Protein AF-A0ABD1NYG2-F1 (afdb_monomer_lite)

Structure (mmCIF, N/CA/C/O backbone):
data_AF-A0ABD1NYG2-F1
#
_entry.id   AF-A0ABD1NYG2-F1
#
loop_
_atom_site.group_PDB
_atom_site.id
_atom_site.type_symbol
_atom_site.label_atom_id
_atom_site.label_alt_id
_atom_site.label_comp_id
_atom_site.label_asym_id
_atom_site.label_entity_id
_atom_site.label_seq_id
_atom_site.pdbx_PDB_ins_code
_atom_site.Cartn_x
_atom_site.Cartn_y
_atom_site.Cartn_z
_atom_site.occupancy
_atom_site.B_iso_or_equiv
_atom_site.auth_seq_id
_atom_site.auth_comp_id
_atom_site.auth_asym_id
_atom_site.auth_atom_id
_atom_site.pdbx_PDB_model_num
ATOM 1 N N . MET A 1 1 ? -17.687 -11.777 -14.861 1.00 34.03 1 MET A N 1
ATOM 2 C CA . MET A 1 1 ? -16.461 -11.463 -14.098 1.00 34.03 1 MET A CA 1
ATOM 3 C C . MET A 1 1 ? -15.483 -12.584 -14.395 1.00 34.03 1 MET A C 1
ATOM 5 O O . MET A 1 1 ? -15.592 -13.656 -13.809 1.00 34.03 1 MET A O 1
ATOM 9 N N . ASP A 1 2 ? -14.654 -12.405 -15.422 1.00 32.00 2 ASP A N 1
ATOM 10 C CA . ASP A 1 2 ? -13.794 -13.478 -15.919 1.00 32.00 2 ASP A CA 1
ATOM 11 C C . ASP A 1 2 ? -12.581 -13.650 -15.012 1.00 32.00 2 ASP A C 1
ATOM 13 O O . ASP A 1 2 ? -11.739 -12.765 -14.869 1.00 32.00 2 ASP A O 1
ATOM 17 N N . MET A 1 3 ? -12.520 -14.815 -14.371 1.00 34.25 3 MET A N 1
ATOM 18 C CA . MET A 1 3 ? -11.342 -15.278 -13.653 1.00 34.25 3 MET A CA 1
ATOM 19 C C . MET A 1 3 ? -10.199 -15.448 -14.652 1.00 34.25 3 MET A C 1
ATOM 21 O O . MET A 1 3 ? -10.274 -16.289 -15.549 1.00 34.25 3 MET A O 1
ATOM 25 N N . LEU A 1 4 ? -9.123 -14.690 -14.458 1.00 36.81 4 LEU A N 1
ATOM 26 C CA . LEU A 1 4 ? -7.852 -14.902 -15.139 1.00 36.81 4 LEU A CA 1
ATOM 27 C C . LEU A 1 4 ? -7.341 -16.318 -14.814 1.00 36.81 4 LEU A C 1
ATOM 29 O O . LEU A 1 4 ? -6.828 -16.578 -13.727 1.00 36.81 4 LEU A O 1
ATOM 33 N N . ARG A 1 5 ? -7.533 -17.264 -15.741 1.00 34.56 5 ARG A N 1
ATOM 34 C CA . ARG A 1 5 ? -7.012 -18.633 -15.630 1.00 34.56 5 ARG A CA 1
ATOM 35 C C . ARG A 1 5 ? -5.578 -18.651 -16.157 1.00 34.56 5 ARG A C 1
ATOM 37 O O . ARG A 1 5 ? -5.375 -18.624 -17.366 1.00 34.56 5 ARG A O 1
ATOM 44 N N . TYR A 1 6 ? -4.593 -18.738 -15.266 1.00 42.88 6 TYR A N 1
ATOM 45 C CA . TYR A 1 6 ? -3.191 -18.946 -15.637 1.00 42.88 6 TYR A CA 1
ATOM 46 C C . TYR A 1 6 ? -2.594 -20.114 -14.844 1.00 42.88 6 TYR A C 1
ATOM 48 O O . TYR A 1 6 ? -2.551 -20.062 -13.620 1.00 42.88 6 TYR A O 1
ATOM 56 N N . GLY A 1 7 ? -2.115 -21.140 -15.562 1.00 39.81 7 GLY A N 1
ATOM 57 C CA . GLY A 1 7 ? -1.459 -22.340 -15.018 1.00 39.81 7 GLY A CA 1
ATOM 58 C C . GLY A 1 7 ? -2.432 -23.323 -14.357 1.00 39.81 7 GLY A C 1
ATOM 59 O O . GLY A 1 7 ? -3.220 -22.937 -13.501 1.00 39.81 7 GLY A O 1
ATOM 60 N N . ASN A 1 8 ? -2.406 -24.596 -14.765 1.00 40.62 8 ASN A N 1
ATOM 61 C CA . ASN A 1 8 ? -3.320 -25.635 -14.270 1.00 40.62 8 ASN A CA 1
ATOM 62 C C . ASN A 1 8 ? -3.421 -25.640 -12.729 1.00 40.62 8 ASN A C 1
ATOM 64 O O . ASN A 1 8 ? -2.504 -26.071 -12.040 1.00 40.62 8 ASN A O 1
ATOM 68 N N . GLY A 1 9 ? -4.564 -25.185 -12.200 1.00 50.00 9 GLY A N 1
ATOM 69 C CA . GLY A 1 9 ? -5.010 -25.451 -10.828 1.00 50.00 9 GLY A CA 1
ATOM 70 C C . GLY A 1 9 ? -4.803 -24.357 -9.771 1.00 50.00 9 GLY A C 1
ATOM 71 O O . GLY A 1 9 ? -5.473 -24.419 -8.742 1.00 50.00 9 GLY A O 1
ATOM 72 N N . MET A 1 10 ? -3.973 -23.329 -9.985 1.00 50.03 10 MET A N 1
ATOM 73 C CA . MET A 1 10 ? -3.793 -22.264 -8.981 1.00 50.03 10 MET A CA 1
ATOM 74 C C . MET A 1 10 ? -4.808 -21.129 -9.166 1.00 50.03 10 MET A C 1
ATOM 76 O O . MET A 1 10 ? -4.653 -20.258 -10.019 1.00 50.03 10 MET A O 1
ATOM 80 N N . ARG A 1 11 ? -5.851 -21.105 -8.326 1.00 59.12 11 ARG A N 1
ATOM 81 C CA . ARG A 1 11 ? -6.751 -19.947 -8.201 1.00 59.12 11 ARG A CA 1
ATOM 82 C C . ARG A 1 11 ? -6.050 -18.845 -7.413 1.00 59.12 11 ARG A C 1
ATOM 84 O O . ARG A 1 11 ? -6.104 -18.827 -6.190 1.00 59.12 11 ARG A O 1
ATOM 91 N N . ILE A 1 12 ? -5.390 -17.940 -8.120 1.00 67.00 12 ILE A N 1
ATOM 92 C CA . ILE A 1 12 ? -4.845 -16.718 -7.534 1.00 67.00 12 ILE A CA 1
ATOM 93 C C . ILE A 1 12 ? -5.980 -15.703 -7.381 1.00 67.00 12 ILE A C 1
ATOM 95 O O . ILE A 1 12 ? -6.624 -15.355 -8.372 1.00 67.00 12 ILE A O 1
ATOM 99 N N . LYS A 1 13 ? -6.198 -15.195 -6.164 1.00 84.12 13 LYS A N 1
ATOM 100 C CA . LYS A 1 13 ? -7.079 -14.047 -5.938 1.00 84.12 13 LYS A CA 1
ATOM 101 C C . LYS A 1 13 ? -6.230 -12.793 -5.807 1.00 84.12 13 LYS A C 1
ATOM 103 O O . LYS A 1 13 ? -5.456 -12.656 -4.861 1.00 84.12 13 LYS A O 1
ATOM 108 N N . ALA A 1 14 ? -6.358 -11.891 -6.768 1.00 86.25 14 ALA A N 1
ATOM 109 C CA . ALA A 1 14 ? -5.635 -10.633 -6.776 1.00 86.25 14 ALA A CA 1
ATOM 110 C C . ALA A 1 14 ? -6.569 -9.485 -7.146 1.00 86.25 14 ALA A C 1
ATOM 112 O O . ALA A 1 14 ? -7.526 -9.677 -7.895 1.00 86.25 14 ALA A O 1
ATOM 113 N N . THR A 1 15 ? -6.247 -8.295 -6.655 1.00 90.62 15 THR A N 1
ATOM 114 C CA . THR A 1 15 ? -6.847 -7.043 -7.115 1.00 90.62 15 THR A CA 1
ATOM 115 C C . THR A 1 15 ? -5.771 -6.003 -7.427 1.00 90.62 15 THR A C 1
ATOM 117 O O . THR A 1 15 ? -4.581 -6.266 -7.248 1.00 90.62 15 THR A O 1
ATOM 120 N N . THR A 1 16 ? -6.169 -4.830 -7.916 1.00 91.50 16 THR A N 1
ATOM 121 C CA . THR A 1 16 ? -5.261 -3.734 -8.270 1.00 91.50 16 THR A CA 1
ATOM 122 C C . THR A 1 16 ? -5.676 -2.415 -7.625 1.00 91.50 16 THR A C 1
ATOM 124 O O . THR A 1 16 ? -6.844 -2.217 -7.286 1.00 91.50 16 THR A O 1
ATOM 127 N N . THR A 1 17 ? -4.725 -1.496 -7.498 1.00 93.25 17 THR A N 1
ATOM 128 C CA . THR A 1 17 ? -4.998 -0.058 -7.380 1.00 93.25 17 THR A CA 1
ATOM 129 C C . THR A 1 17 ? -4.740 0.628 -8.722 1.00 93.25 17 THR A C 1
ATOM 131 O O . THR A 1 17 ? -4.289 -0.009 -9.680 1.00 93.25 17 THR A O 1
ATOM 134 N N . ASP A 1 18 ? -5.012 1.927 -8.800 1.00 90.56 18 ASP A N 1
ATOM 135 C CA . ASP A 1 18 ? -4.678 2.769 -9.944 1.00 90.56 18 ASP A CA 1
ATOM 136 C C . ASP A 1 18 ? -3.605 3.813 -9.571 1.00 90.56 18 ASP A C 1
ATOM 138 O O . ASP A 1 18 ? -2.996 3.764 -8.499 1.00 90.56 18 ASP A O 1
ATOM 142 N N . PHE A 1 19 ? -3.355 4.759 -10.478 1.00 87.50 19 PHE A N 1
ATOM 143 C CA . PHE A 1 19 ? -2.406 5.850 -10.261 1.00 87.50 19 PHE A CA 1
ATOM 144 C C . PHE A 1 19 ? -2.882 6.875 -9.216 1.00 87.50 19 PHE A C 1
ATOM 146 O O . PHE A 1 19 ? -2.062 7.602 -8.654 1.00 87.50 19 PHE A O 1
ATOM 153 N N . ALA A 1 20 ? -4.192 6.973 -8.966 1.00 92.75 20 ALA A N 1
ATOM 154 C CA . ALA A 1 20 ? -4.733 7.903 -7.986 1.00 92.75 20 ALA A CA 1
ATOM 155 C C . ALA A 1 20 ? -4.408 7.432 -6.566 1.00 92.75 20 ALA A C 1
ATOM 157 O O . ALA A 1 20 ? -4.234 8.271 -5.684 1.00 92.75 20 ALA A O 1
ATOM 158 N N . PHE A 1 21 ? -4.271 6.121 -6.347 1.00 95.62 21 PHE A N 1
ATOM 159 C CA . PHE A 1 21 ? -3.773 5.573 -5.086 1.00 95.62 21 PHE A CA 1
ATOM 160 C C . PHE A 1 21 ? -2.357 6.074 -4.781 1.00 95.62 21 PHE A C 1
ATOM 162 O O . PHE A 1 21 ? -2.131 6.657 -3.724 1.00 95.62 21 PHE A O 1
ATOM 169 N N . ASP A 1 22 ? -1.429 5.915 -5.734 1.00 94.00 22 ASP A N 1
ATOM 170 C CA . ASP A 1 22 ? -0.043 6.397 -5.629 1.00 94.00 22 ASP A CA 1
ATOM 171 C C . ASP A 1 22 ? -0.001 7.897 -5.305 1.00 94.00 22 ASP A C 1
ATOM 173 O O . ASP A 1 22 ? 0.636 8.310 -4.336 1.00 94.00 22 ASP A O 1
ATOM 177 N N . SER A 1 23 ? -0.758 8.707 -6.050 1.00 93.38 23 SER A N 1
ATOM 178 C CA . SER A 1 23 ? -0.819 10.154 -5.827 1.00 93.38 23 SER A CA 1
ATOM 179 C C . SER A 1 23 ? -1.362 10.530 -4.445 1.00 93.38 23 SER A C 1
ATOM 181 O O . SER A 1 23 ? -0.847 11.460 -3.828 1.00 93.38 23 SER A O 1
ATOM 183 N N . GLN A 1 24 ? -2.399 9.844 -3.958 1.00 96.62 24 GLN A N 1
ATOM 184 C CA . GLN A 1 24 ? -3.036 10.162 -2.677 1.00 96.62 24 GLN A CA 1
ATOM 185 C C . GLN A 1 24 ? -2.183 9.742 -1.480 1.00 96.62 24 GLN A C 1
ATOM 187 O O . GLN A 1 24 ? -2.034 10.531 -0.550 1.00 96.62 24 GLN A O 1
ATOM 192 N N . VAL A 1 25 ? -1.585 8.543 -1.507 1.00 97.25 25 VAL A N 1
ATOM 193 C CA . VAL A 1 25 ? -0.655 8.097 -0.452 1.00 97.25 25 VAL A CA 1
ATOM 194 C C . VAL A 1 25 ? 0.491 9.096 -0.324 1.00 97.25 25 VAL A C 1
ATOM 196 O O . VAL A 1 25 ? 0.771 9.592 0.763 1.00 97.25 25 VAL A O 1
ATOM 199 N N . ARG A 1 26 ? 1.115 9.450 -1.451 1.00 95.12 26 ARG A N 1
ATOM 200 C CA . ARG A 1 26 ? 2.247 10.381 -1.479 1.00 95.12 26 ARG A CA 1
ATOM 201 C C . ARG A 1 26 ? 1.872 11.783 -1.015 1.00 95.12 26 ARG A C 1
ATOM 203 O O . ARG A 1 26 ? 2.621 12.375 -0.249 1.00 95.12 26 ARG A O 1
ATOM 210 N N . GLY A 1 27 ? 0.733 12.299 -1.476 1.00 95.25 27 GLY A N 1
ATOM 211 C CA . GLY A 1 27 ? 0.266 13.637 -1.116 1.00 95.25 27 GLY A CA 1
ATOM 212 C C . GLY A 1 27 ? -0.079 13.783 0.366 1.00 95.25 27 GLY A C 1
ATOM 213 O O . GLY A 1 27 ? 0.077 14.867 0.910 1.00 95.25 27 GLY A O 1
ATOM 214 N N . LEU A 1 28 ? -0.511 12.703 1.026 1.00 97.44 28 LEU A N 1
ATOM 215 C CA . LEU A 1 28 ? -0.870 12.724 2.446 1.00 97.44 28 LEU A CA 1
ATOM 216 C C . LEU A 1 28 ? 0.313 12.431 3.383 1.00 97.44 28 LEU A C 1
ATOM 218 O O . LEU A 1 28 ? 0.245 12.756 4.565 1.00 97.44 28 LEU A O 1
ATOM 222 N N . TYR A 1 29 ? 1.375 11.786 2.893 1.00 97.62 29 TYR A N 1
ATOM 223 C CA . TYR A 1 29 ? 2.393 11.171 3.751 1.00 97.62 29 TYR A CA 1
ATOM 224 C C . TYR A 1 29 ? 3.075 12.138 4.726 1.00 97.62 29 TYR A C 1
ATOM 226 O O . TYR A 1 29 ? 3.317 11.770 5.875 1.00 97.62 29 TYR A O 1
ATOM 234 N N . GLU A 1 30 ? 3.359 13.372 4.306 1.00 97.31 30 GLU A N 1
ATOM 235 C CA . GLU A 1 30 ? 3.991 14.362 5.183 1.00 97.31 30 GLU A CA 1
ATOM 236 C C . GLU A 1 30 ? 3.096 14.717 6.383 1.00 97.31 30 GLU A C 1
ATOM 238 O O . GLU A 1 30 ? 3.555 14.703 7.525 1.00 97.31 30 GLU A O 1
ATOM 243 N N . ASP A 1 31 ? 1.812 14.983 6.141 1.00 98.00 31 ASP A N 1
ATOM 244 C CA . ASP A 1 31 ? 0.849 15.294 7.201 1.00 98.00 31 ASP A CA 1
ATOM 245 C C . ASP A 1 31 ? 0.563 14.068 8.066 1.00 98.00 31 ASP A C 1
ATOM 247 O O . ASP A 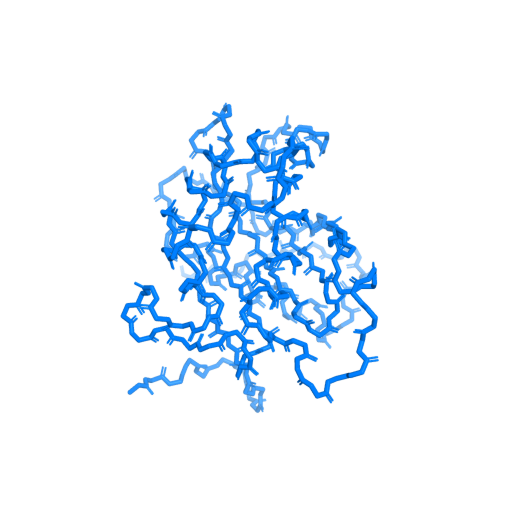1 31 ? 0.512 14.170 9.290 1.00 98.00 31 ASP A O 1
ATOM 251 N N . PHE A 1 32 ? 0.463 12.892 7.445 1.00 97.94 32 PHE A N 1
ATOM 252 C CA . PHE A 1 32 ? 0.316 11.620 8.147 1.00 97.94 32 PHE A CA 1
ATOM 253 C C . PHE A 1 32 ? 1.490 11.346 9.096 1.00 97.94 32 PHE A C 1
ATOM 255 O O . PHE A 1 32 ? 1.284 10.871 10.210 1.00 97.94 32 PHE A O 1
ATOM 262 N N . SER A 1 33 ? 2.717 11.669 8.680 1.00 96.62 33 SER A N 1
ATOM 263 C CA . SER A 1 33 ? 3.918 11.473 9.502 1.00 96.62 33 SER A CA 1
ATOM 264 C C . SER A 1 33 ? 3.930 12.369 10.744 1.00 96.62 33 SER A C 1
ATOM 266 O O . SER A 1 33 ? 4.587 12.038 11.730 1.00 96.62 33 SER A O 1
ATOM 268 N N . LYS A 1 34 ? 3.204 13.494 10.709 1.00 97.38 34 LYS A N 1
ATOM 269 C CA . LYS A 1 34 ? 3.017 14.409 11.846 1.00 97.38 34 LYS A CA 1
ATOM 270 C C . LYS A 1 34 ? 1.832 13.984 12.717 1.00 97.38 34 LYS A C 1
ATOM 272 O O . LYS A 1 34 ? 1.926 14.040 13.939 1.00 97.38 34 LYS A O 1
ATOM 277 N N . ASP A 1 35 ? 0.733 13.567 12.091 1.00 97.00 35 ASP A N 1
ATOM 278 C CA . ASP A 1 35 ? -0.491 13.119 12.753 1.00 97.00 35 ASP A CA 1
ATOM 279 C C . ASP A 1 35 ? -1.175 11.992 11.951 1.00 97.00 35 ASP A C 1
ATOM 281 O O . ASP A 1 35 ? -1.879 12.263 10.975 1.00 97.00 35 ASP A O 1
ATOM 285 N N . PRO A 1 36 ? -1.057 10.719 12.375 1.00 95.19 36 PRO A N 1
ATOM 286 C CA . PRO A 1 36 ? -1.705 9.601 11.693 1.00 95.19 36 PRO A CA 1
ATOM 287 C C . PRO A 1 36 ? -3.238 9.698 11.613 1.00 95.19 36 PRO A C 1
ATOM 289 O O . PRO A 1 36 ? -3.846 9.045 10.759 1.00 95.19 36 PRO A O 1
ATOM 292 N N . LEU A 1 37 ? -3.887 10.511 12.460 1.00 94.88 37 LEU A N 1
ATOM 293 C CA . LEU A 1 37 ? -5.345 10.677 12.460 1.00 94.88 37 LEU A CA 1
ATOM 294 C C . LEU A 1 37 ? -5.863 11.396 11.210 1.00 94.88 37 LEU A C 1
ATOM 296 O O . LEU A 1 37 ? -7.047 11.266 10.882 1.00 94.88 37 LEU A O 1
ATOM 300 N N . VAL A 1 38 ? -5.005 12.100 10.461 1.00 96.62 38 VAL A N 1
ATOM 301 C CA . VAL A 1 38 ? -5.399 12.706 9.176 1.00 96.62 38 VAL A CA 1
ATOM 302 C C . VAL A 1 38 ? -5.897 11.658 8.185 1.00 96.62 38 VAL A C 1
ATOM 304 O O . VAL A 1 38 ? -6.756 11.966 7.358 1.00 96.62 38 VAL A O 1
ATOM 307 N N . LEU A 1 39 ? -5.420 10.411 8.299 1.00 95.62 39 LEU A N 1
ATOM 308 C CA . LEU A 1 39 ? -5.837 9.312 7.437 1.00 95.62 39 LEU A CA 1
ATOM 309 C C . LEU A 1 39 ? -7.310 8.943 7.626 1.00 95.62 39 LEU A C 1
ATOM 311 O O . LEU A 1 39 ? -7.984 8.623 6.651 1.00 95.62 39 LEU A O 1
ATOM 315 N N . VAL A 1 40 ? -7.835 9.041 8.850 1.00 93.56 40 VAL A N 1
ATOM 316 C CA . VAL A 1 40 ? -9.237 8.702 9.165 1.00 93.56 40 VAL A CA 1
ATOM 317 C C . VAL A 1 40 ? -10.214 9.609 8.408 1.00 93.56 40 VAL A C 1
ATOM 319 O O . VAL A 1 40 ? -11.341 9.221 8.114 1.00 93.56 40 VAL A O 1
ATOM 322 N N . LYS A 1 41 ? -9.767 10.812 8.031 1.00 93.81 41 LYS A N 1
ATOM 323 C CA . LYS A 1 41 ? -10.546 11.774 7.242 1.00 93.81 41 LYS A CA 1
ATOM 324 C C . LYS A 1 41 ? -10.487 11.499 5.732 1.00 93.81 41 LYS A C 1
ATOM 326 O O . LYS A 1 41 ? -11.270 12.081 4.986 1.00 93.81 41 LYS A O 1
ATOM 331 N N . GLN A 1 42 ? -9.595 10.619 5.267 1.00 95.25 42 GLN A N 1
ATOM 332 C CA . GLN A 1 42 ? -9.399 10.317 3.845 1.00 95.25 42 GLN A CA 1
ATOM 333 C C . GLN A 1 42 ? -10.299 9.171 3.380 1.00 95.25 42 GLN A C 1
ATOM 335 O O . GLN A 1 42 ? -9.851 8.047 3.143 1.00 95.25 42 GLN A O 1
ATOM 340 N N . THR A 1 43 ? -11.589 9.464 3.213 1.00 93.00 43 THR A N 1
ATOM 341 C CA . THR A 1 43 ? -12.596 8.478 2.781 1.00 93.00 43 THR A CA 1
ATOM 342 C C . THR A 1 43 ? -12.245 7.813 1.449 1.00 93.00 43 THR A C 1
ATOM 344 O O . THR A 1 43 ? -12.448 6.609 1.292 1.00 93.00 43 THR A O 1
ATOM 347 N N . SER A 1 44 ? -11.656 8.554 0.506 1.00 95.25 44 SER A N 1
ATOM 348 C CA . SER A 1 44 ? -11.189 8.025 -0.779 1.00 95.25 44 SER A CA 1
ATOM 349 C C . SER A 1 44 ? -10.095 6.971 -0.607 1.00 95.25 44 SER A C 1
ATOM 351 O O . SER A 1 44 ? -10.181 5.892 -1.191 1.00 95.25 44 SER A O 1
ATOM 353 N N . LEU A 1 45 ? -9.093 7.241 0.231 1.00 96.56 45 LEU A N 1
ATOM 354 C CA . LEU A 1 45 ? -7.973 6.329 0.437 1.00 96.56 45 LEU A CA 1
ATOM 355 C C . LEU A 1 45 ? -8.397 5.082 1.231 1.00 96.56 45 LEU A C 1
ATOM 357 O O . LEU A 1 45 ? -8.014 3.965 0.883 1.00 96.56 45 LEU A O 1
ATOM 361 N N . LEU A 1 46 ? -9.274 5.256 2.224 1.00 97.56 46 LEU A N 1
ATOM 362 C CA . LEU A 1 46 ? -9.899 4.161 2.976 1.00 97.56 46 LEU A CA 1
ATOM 363 C C . LEU A 1 46 ? -10.836 3.297 2.115 1.00 97.56 46 LEU A C 1
ATOM 365 O O . LEU A 1 46 ? -11.088 2.142 2.451 1.00 97.56 46 LEU A O 1
ATOM 369 N N . SER A 1 47 ? -11.321 3.813 0.982 1.00 97.00 47 SER A N 1
ATOM 370 C CA . SER A 1 47 ? -12.188 3.056 0.072 1.00 97.00 47 SER A CA 1
ATOM 371 C C . SER A 1 47 ? -11.437 1.997 -0.747 1.00 97.00 47 SER A C 1
ATOM 373 O O . SER A 1 47 ? -12.072 1.081 -1.273 1.00 97.00 47 SER A O 1
ATOM 375 N N . TYR A 1 48 ? -10.103 2.071 -0.851 1.00 97.62 48 TYR A N 1
ATOM 376 C CA . TYR A 1 48 ? -9.319 1.071 -1.587 1.00 97.62 48 TYR A CA 1
ATOM 377 C C . TYR A 1 48 ? -9.312 -0.303 -0.903 1.00 97.62 48 TYR A C 1
ATOM 379 O O . TYR A 1 48 ? -9.714 -1.264 -1.563 1.00 97.62 48 TYR A O 1
ATOM 387 N N . PRO A 1 49 ? -8.932 -0.448 0.388 1.00 97.31 49 PRO A N 1
ATOM 388 C CA . PRO A 1 49 ? -8.906 -1.763 1.031 1.00 97.31 49 PRO A CA 1
ATOM 389 C C . PRO A 1 49 ? -10.266 -2.454 1.117 1.00 97.31 49 PRO A C 1
ATOM 391 O O . PRO A 1 49 ? -10.352 -3.682 1.076 1.00 97.31 49 PRO A O 1
ATOM 394 N N . ILE A 1 50 ? -11.347 -1.682 1.211 1.00 96.62 50 ILE A N 1
ATOM 395 C CA . ILE A 1 50 ? -12.711 -2.225 1.242 1.00 96.62 50 ILE A CA 1
ATOM 396 C C . ILE A 1 50 ? -13.283 -2.500 -0.157 1.00 96.62 50 ILE A C 1
ATOM 398 O O . ILE A 1 50 ? -14.366 -3.060 -0.257 1.00 96.62 50 ILE A O 1
ATOM 402 N N . GLY A 1 51 ? -12.555 -2.165 -1.230 1.00 95.00 51 GLY A N 1
ATOM 403 C CA . GLY A 1 51 ? -12.952 -2.460 -2.610 1.00 95.00 51 GLY A CA 1
ATOM 404 C C . GLY A 1 51 ? -14.001 -1.511 -3.202 1.00 95.00 51 GLY A C 1
ATOM 405 O O . GLY A 1 51 ? -14.596 -1.839 -4.221 1.00 95.00 51 GLY A O 1
ATOM 406 N N . LEU A 1 52 ? -14.233 -0.340 -2.597 1.00 94.94 52 LEU A N 1
ATOM 407 C CA . LEU A 1 52 ? -15.272 0.609 -3.029 1.00 94.94 52 LEU A CA 1
ATOM 408 C C . LEU A 1 52 ? -14.752 1.765 -3.894 1.00 94.94 52 LEU A C 1
ATOM 410 O O . LEU A 1 52 ? -15.554 2.471 -4.497 1.00 94.94 52 LEU A O 1
ATOM 414 N N . TYR A 1 53 ? -13.432 1.978 -3.970 1.00 94.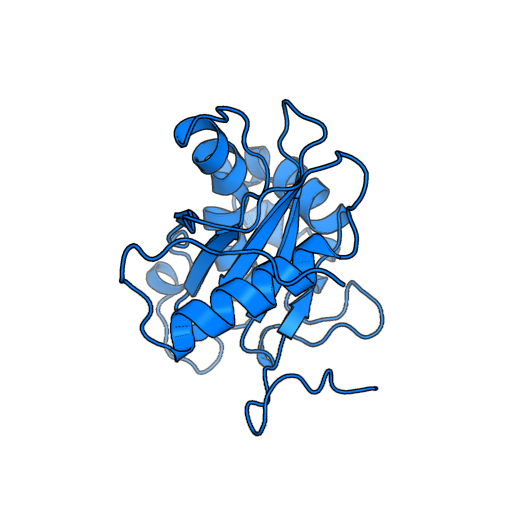81 53 TYR A N 1
ATOM 415 C CA . TYR A 1 53 ? -12.884 3.107 -4.733 1.00 94.81 53 TYR A CA 1
ATOM 416 C C . TYR A 1 53 ? -12.952 2.904 -6.255 1.00 94.81 53 TYR A C 1
ATOM 418 O O . TYR A 1 53 ? -13.330 3.817 -6.985 1.00 94.81 53 TYR A O 1
ATOM 426 N N . MET A 1 54 ? -12.579 1.718 -6.751 1.00 92.12 54 MET A N 1
ATOM 427 C CA . MET A 1 54 ? -12.555 1.430 -8.191 1.00 92.12 54 MET A CA 1
ATOM 428 C C . MET A 1 54 ? -13.711 0.499 -8.590 1.00 92.12 54 MET A C 1
ATOM 430 O O . MET A 1 54 ? -14.029 -0.426 -7.839 1.00 92.12 54 MET A O 1
ATOM 434 N N . PRO A 1 55 ? -14.291 0.653 -9.795 1.00 84.44 55 PRO A N 1
ATOM 435 C CA . PRO A 1 55 ? -15.285 -0.282 -10.311 1.00 84.44 55 PRO A CA 1
ATOM 436 C C . PRO A 1 55 ? -14.755 -1.719 -10.365 1.00 84.44 55 PRO A C 1
ATOM 438 O O . PRO A 1 55 ? -13.622 -1.953 -10.783 1.00 84.44 55 PRO A O 1
ATOM 441 N N . CYS A 1 56 ? -15.599 -2.686 -9.991 1.00 83.81 56 CYS A N 1
ATOM 442 C CA . CYS A 1 56 ? -15.285 -4.124 -10.001 1.00 83.81 56 CYS A CA 1
ATOM 443 C C . CYS A 1 56 ? -14.055 -4.529 -9.160 1.00 83.81 56 CYS A C 1
ATOM 445 O O . CYS A 1 56 ? -13.521 -5.624 -9.350 1.00 83.81 56 CYS A O 1
ATOM 447 N N . ASN A 1 57 ? -13.595 -3.667 -8.247 1.00 88.50 57 ASN A N 1
ATOM 448 C CA . ASN A 1 57 ? -12.499 -3.982 -7.342 1.00 88.50 57 ASN A CA 1
ATOM 449 C C . ASN A 1 57 ? -12.988 -4.943 -6.253 1.00 88.50 57 ASN A C 1
ATOM 451 O O . ASN A 1 57 ? -14.114 -4.847 -5.774 1.00 88.50 57 ASN A O 1
ATOM 455 N N . THR A 1 58 ? -12.147 -5.904 -5.893 1.00 92.56 58 THR A N 1
ATOM 456 C CA . THR A 1 58 ? -12.439 -6.857 -4.820 1.00 92.56 58 THR A CA 1
ATOM 457 C C . THR A 1 58 ? -11.837 -6.337 -3.519 1.00 92.56 58 THR A C 1
ATOM 459 O O . THR A 1 58 ? -10.715 -5.825 -3.526 1.00 92.56 58 THR A O 1
ATOM 462 N N . SER A 1 59 ? -12.554 -6.473 -2.399 1.00 95.75 59 SER A N 1
ATOM 463 C CA . SER A 1 59 ? -12.009 -6.096 -1.092 1.00 95.75 59 SER A CA 1
ATOM 464 C C . SER A 1 59 ? -10.683 -6.812 -0.842 1.00 95.75 59 SER A C 1
ATOM 466 O O . SER A 1 59 ? -10.521 -7.997 -1.138 1.00 95.75 59 SER A O 1
ATOM 468 N N . TRP A 1 60 ? -9.734 -6.110 -0.225 1.00 96.50 60 TRP A N 1
ATOM 469 C CA . TRP A 1 60 ? -8.436 -6.678 0.123 1.00 96.50 60 TRP A CA 1
ATOM 470 C C . TRP A 1 60 ? -8.582 -7.828 1.131 1.00 96.50 60 TRP A C 1
ATOM 472 O O . TRP A 1 60 ? -7.715 -8.690 1.198 1.00 96.50 60 TRP A O 1
ATOM 482 N N . ARG A 1 61 ? -9.697 -7.903 1.878 1.00 94.50 61 ARG A N 1
ATOM 483 C CA . ARG A 1 61 ? -10.011 -9.038 2.769 1.00 94.50 61 ARG A CA 1
ATOM 484 C C . ARG A 1 61 ? -10.281 -10.347 2.020 1.00 94.50 61 ARG A C 1
ATOM 486 O O . ARG A 1 61 ? -10.197 -11.410 2.626 1.00 94.50 61 ARG A O 1
ATOM 493 N N . GLU A 1 62 ? -10.618 -10.280 0.736 1.00 93.75 62 GLU A N 1
ATOM 494 C CA . GLU A 1 62 ? -11.080 -11.426 -0.058 1.00 93.75 62 GLU A CA 1
ATOM 495 C C . GLU A 1 62 ? -10.035 -11.933 -1.061 1.00 93.75 62 GLU A C 1
ATOM 497 O O . GLU A 1 62 ? -10.254 -12.952 -1.727 1.00 93.75 62 GLU A O 1
ATOM 502 N N . VAL A 1 63 ? -8.900 -11.239 -1.169 1.00 90.62 63 VAL A N 1
ATOM 503 C CA . VAL A 1 63 ? -7.801 -11.556 -2.085 1.00 90.62 63 VAL A CA 1
ATOM 504 C C . VAL A 1 63 ? -6.517 -11.860 -1.323 1.00 90.62 63 VAL A C 1
ATOM 506 O O . VAL A 1 63 ? -6.344 -11.473 -0.172 1.00 90.62 63 VAL A O 1
ATOM 509 N N . ASP A 1 64 ? -5.589 -12.538 -1.986 1.00 88.38 64 ASP A N 1
ATOM 510 C CA . ASP A 1 64 ? -4.268 -12.841 -1.433 1.00 88.38 64 ASP A CA 1
ATOM 511 C C . ASP A 1 64 ? -3.251 -11.731 -1.758 1.00 88.38 64 ASP A C 1
ATOM 513 O O . ASP A 1 64 ? -2.232 -11.566 -1.076 1.00 88.38 64 ASP A O 1
ATOM 517 N N . HIS A 1 65 ? -3.517 -10.980 -2.833 1.00 89.88 65 HIS A N 1
ATOM 518 C CA . HIS A 1 65 ? -2.559 -10.078 -3.463 1.00 89.88 65 HIS A CA 1
ATOM 519 C C . HIS A 1 65 ? -3.194 -8.760 -3.912 1.00 89.88 65 HIS A C 1
ATOM 521 O O . HIS A 1 65 ? -4.270 -8.751 -4.511 1.00 89.88 65 HIS A O 1
ATOM 527 N N . VAL A 1 66 ? -2.473 -7.656 -3.711 1.00 93.25 66 VAL A N 1
ATOM 528 C CA . VAL A 1 66 ? -2.806 -6.350 -4.300 1.00 93.25 66 VAL A CA 1
ATOM 529 C C . VAL A 1 66 ? -1.653 -5.894 -5.182 1.00 93.25 66 VAL A C 1
ATOM 531 O O . VAL A 1 66 ? -0.498 -5.867 -4.752 1.00 93.25 66 VAL A O 1
ATOM 534 N N . LEU A 1 67 ? -1.966 -5.561 -6.429 1.00 90.94 67 LEU A N 1
ATOM 535 C CA . LEU A 1 67 ? -1.031 -5.046 -7.420 1.00 90.94 67 LEU A CA 1
ATOM 536 C C . LEU A 1 67 ? -1.163 -3.526 -7.491 1.00 90.94 67 LEU A C 1
ATOM 538 O O . LEU A 1 67 ? -2.240 -2.999 -7.739 1.00 90.94 67 LEU A O 1
ATOM 542 N N . MET A 1 68 ? -0.073 -2.811 -7.248 1.00 92.69 68 MET A N 1
ATOM 543 C CA . MET A 1 68 ? -0.077 -1.356 -7.137 1.00 92.69 68 MET A CA 1
ATOM 544 C C . MET A 1 68 ? 0.950 -0.777 -8.113 1.00 92.69 68 MET A C 1
ATOM 546 O O . MET A 1 68 ? 2.154 -0.965 -7.909 1.00 92.69 68 MET A O 1
ATOM 550 N N . PRO A 1 69 ? 0.518 -0.106 -9.194 1.00 89.44 69 PRO A N 1
ATOM 551 C CA . PRO A 1 69 ? 1.427 0.640 -10.052 1.00 89.44 69 PRO A CA 1
ATOM 552 C C . PRO A 1 69 ? 1.875 1.912 -9.324 1.00 89.44 69 PRO A C 1
ATOM 554 O O . PRO A 1 69 ? 1.052 2.771 -9.022 1.00 89.44 69 PRO A O 1
ATOM 557 N N . LEU A 1 70 ? 3.173 2.042 -9.047 1.00 89.38 70 LEU A N 1
ATOM 558 C CA . LEU A 1 70 ? 3.740 3.177 -8.312 1.00 89.38 70 LEU A CA 1
ATOM 559 C C . LEU A 1 70 ? 4.715 3.953 -9.188 1.00 89.38 70 LEU A C 1
ATOM 561 O O . LEU A 1 70 ? 5.583 3.355 -9.827 1.00 89.38 70 LEU A O 1
ATOM 565 N N . ARG A 1 71 ? 4.613 5.281 -9.210 1.00 85.38 71 ARG A N 1
ATOM 566 C CA . ARG A 1 71 ? 5.527 6.119 -9.987 1.00 85.38 71 ARG A CA 1
ATOM 567 C C . ARG A 1 71 ? 6.761 6.481 -9.163 1.00 85.38 71 ARG A C 1
ATOM 569 O O . ARG A 1 71 ? 6.657 6.793 -7.980 1.00 85.38 71 ARG A O 1
ATOM 576 N N . MET A 1 72 ? 7.930 6.493 -9.797 1.00 83.25 72 MET A N 1
ATOM 577 C CA . MET A 1 72 ? 9.148 7.066 -9.215 1.00 83.25 72 MET A CA 1
ATOM 578 C C . MET A 1 72 ? 9.163 8.592 -9.400 1.00 83.25 72 MET A C 1
ATOM 580 O O . MET A 1 72 ? 8.983 9.064 -10.518 1.00 83.25 72 MET A O 1
ATOM 584 N N . TYR A 1 73 ? 9.426 9.377 -8.347 1.00 69.62 73 TYR A N 1
ATOM 585 C CA . TYR A 1 73 ? 9.404 10.853 -8.417 1.00 69.62 73 TYR A CA 1
ATOM 586 C C . TYR A 1 73 ? 10.329 11.431 -9.497 1.00 69.62 73 TYR A C 1
ATOM 588 O O . TYR A 1 73 ? 9.925 12.292 -10.274 1.00 69.62 73 TYR A O 1
ATOM 596 N N . ASN A 1 74 ? 11.550 10.898 -9.592 1.00 66.62 74 ASN A N 1
ATOM 597 C CA . ASN A 1 74 ? 12.607 11.446 -10.447 1.00 66.62 74 ASN A CA 1
ATOM 598 C C . ASN A 1 74 ? 12.663 10.806 -11.844 1.00 66.62 74 ASN A C 1
ATOM 600 O O . ASN A 1 74 ? 13.660 10.937 -12.550 1.00 66.62 74 ASN A O 1
ATOM 604 N N . SER A 1 75 ? 11.624 10.071 -12.257 1.00 66.69 75 SER A N 1
ATOM 605 C CA . SER A 1 75 ? 11.578 9.476 -13.597 1.00 66.69 75 SER A CA 1
ATOM 606 C C . SER A 1 75 ? 10.147 9.250 -14.088 1.00 66.69 75 SER A C 1
ATOM 608 O O . SER A 1 75 ? 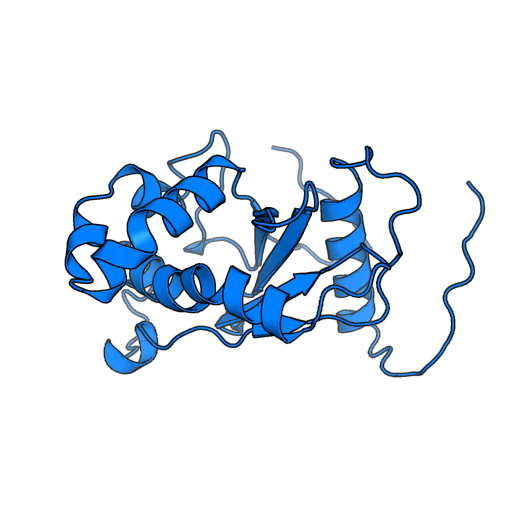9.196 9.152 -13.318 1.00 66.69 75 SER A O 1
ATOM 610 N N . ALA A 1 76 ? 9.965 9.114 -15.401 1.00 72.19 76 ALA A N 1
ATOM 611 C CA . ALA A 1 76 ? 8.712 8.610 -15.974 1.00 72.19 76 ALA A CA 1
ATOM 612 C C . ALA A 1 76 ? 8.573 7.078 -15.809 1.00 72.19 76 ALA A C 1
ATOM 614 O O . ALA A 1 76 ? 7.879 6.428 -16.594 1.00 72.19 76 ALA A O 1
ATOM 615 N N . HIS A 1 77 ? 9.257 6.507 -14.811 1.00 79.25 77 HIS A N 1
ATOM 616 C CA . HIS A 1 77 ? 9.335 5.078 -14.569 1.00 79.25 77 HIS A CA 1
ATOM 617 C C . HIS A 1 77 ? 8.308 4.629 -13.533 1.00 79.25 77 HIS A C 1
ATOM 619 O O . HIS A 1 77 ? 8.057 5.311 -12.535 1.00 79.25 77 HIS A O 1
ATOM 625 N N . TRP A 1 78 ? 7.737 3.456 -13.783 1.00 81.94 78 TRP A N 1
ATOM 626 C CA . TRP A 1 78 ? 6.732 2.833 -12.939 1.00 81.94 78 TRP A CA 1
ATOM 627 C C . TRP A 1 78 ? 7.268 1.531 -12.362 1.00 81.94 78 TRP A C 1
ATOM 629 O O . TRP A 1 78 ? 7.789 0.673 -13.073 1.00 81.94 78 TRP A O 1
ATOM 639 N N . LEU A 1 79 ? 7.091 1.376 -11.061 1.00 85.38 79 LEU A N 1
ATOM 640 C CA . LEU A 1 79 ? 7.298 0.135 -10.343 1.00 85.38 79 LEU A CA 1
ATOM 641 C C . LEU A 1 79 ? 5.970 -0.605 -10.245 1.00 85.38 79 LEU A C 1
ATOM 643 O O . LEU A 1 79 ? 4.914 0.009 -10.081 1.00 85.38 79 LEU A O 1
ATOM 647 N N . LEU A 1 80 ? 6.028 -1.932 -10.264 1.00 87.38 80 LEU A N 1
ATOM 648 C CA . LEU A 1 80 ? 4.926 -2.735 -9.757 1.00 87.38 80 LEU A CA 1
ATOM 649 C C . LEU A 1 80 ? 5.235 -3.106 -8.309 1.00 87.38 80 LEU A C 1
ATOM 651 O O . LEU A 1 80 ? 6.142 -3.894 -8.040 1.00 87.38 80 LEU A O 1
ATOM 655 N N . CYS A 1 81 ? 4.458 -2.564 -7.380 1.00 90.62 81 CYS A N 1
ATOM 656 C CA . CYS A 1 81 ? 4.456 -3.006 -5.998 1.00 90.62 81 CYS A CA 1
ATOM 657 C C . CYS A 1 81 ? 3.390 -4.088 -5.815 1.00 90.62 81 CYS A C 1
ATOM 659 O O . CYS A 1 81 ? 2.211 -3.885 -6.084 1.00 90.62 81 CYS A O 1
ATOM 661 N N . HIS A 1 82 ? 3.812 -5.262 -5.374 1.00 90.81 82 HIS A N 1
ATOM 662 C CA . HIS A 1 82 ? 2.949 -6.383 -5.045 1.00 90.81 82 HIS A CA 1
ATOM 663 C C . HIS A 1 82 ? 2.882 -6.520 -3.536 1.00 90.81 82 HIS A C 1
ATOM 665 O O . HIS A 1 82 ? 3.823 -6.992 -2.890 1.00 90.81 82 HIS A O 1
ATOM 671 N N . PHE A 1 83 ? 1.735 -6.155 -2.989 1.00 94.88 83 PHE A N 1
ATOM 672 C CA . PHE A 1 83 ? 1.433 -6.411 -1.601 1.00 94.88 83 PHE A CA 1
ATOM 673 C C . PHE A 1 83 ? 0.965 -7.858 -1.436 1.00 94.88 83 PHE A C 1
ATOM 675 O O . PHE A 1 83 ? -0.090 -8.251 -1.938 1.00 94.88 83 PHE A O 1
ATOM 682 N N . ASN A 1 84 ? 1.783 -8.659 -0.753 1.00 92.06 84 ASN A N 1
ATOM 683 C CA . ASN A 1 84 ? 1.403 -9.984 -0.289 1.00 92.06 84 ASN A CA 1
ATOM 684 C C . ASN A 1 84 ? 0.754 -9.844 1.088 1.00 92.06 84 ASN A C 1
ATOM 686 O O . ASN A 1 84 ? 1.449 -9.593 2.075 1.00 92.06 84 ASN A O 1
ATOM 690 N N . ILE A 1 85 ? -0.564 -10.029 1.139 1.00 93.38 85 ILE A N 1
ATOM 691 C CA . ILE A 1 85 ? -1.361 -9.828 2.349 1.00 93.38 85 ILE A CA 1
ATOM 692 C C . ILE A 1 85 ? -1.008 -10.860 3.419 1.00 93.38 85 ILE A C 1
ATOM 694 O O . ILE A 1 85 ? -0.851 -10.513 4.585 1.00 93.38 85 ILE A O 1
ATOM 698 N N . LYS A 1 86 ? -0.826 -12.127 3.029 1.00 90.12 86 LYS A N 1
ATOM 699 C CA . LYS A 1 86 ? -0.506 -13.210 3.970 1.00 90.12 86 LYS A CA 1
ATOM 700 C C . LYS A 1 86 ? 0.808 -12.959 4.711 1.00 90.12 86 LYS A C 1
ATOM 702 O O . LYS A 1 86 ? 0.922 -13.277 5.888 1.00 90.12 86 LYS A O 1
ATOM 707 N N . GLU A 1 87 ? 1.800 -12.426 4.006 1.00 90.94 87 GLU A N 1
ATOM 708 C CA . GLU A 1 87 ? 3.129 -12.146 4.561 1.00 90.94 87 GLU A CA 1
ATOM 709 C C . GLU A 1 87 ? 3.270 -10.718 5.094 1.00 90.94 87 GLU A C 1
ATOM 711 O O . GLU A 1 87 ? 4.335 -10.382 5.606 1.00 90.94 87 GLU A O 1
ATOM 716 N N . MET A 1 88 ? 2.249 -9.870 4.925 1.00 95.19 88 MET A N 1
ATOM 717 C CA . MET A 1 88 ? 2.315 -8.440 5.232 1.00 95.19 88 MET A CA 1
ATOM 718 C C . MET A 1 88 ? 3.587 -7.785 4.652 1.00 95.19 88 MET A C 1
ATOM 720 O O . MET A 1 88 ? 4.349 -7.107 5.343 1.00 95.19 88 MET A O 1
ATOM 724 N N . ARG A 1 89 ? 3.847 -8.030 3.358 1.00 95.44 89 ARG A N 1
ATOM 725 C CA . ARG A 1 89 ? 5.106 -7.657 2.685 1.00 95.44 89 ARG A CA 1
ATOM 726 C C . ARG A 1 89 ? 4.875 -7.008 1.327 1.00 95.44 89 ARG A C 1
ATOM 728 O O . ARG A 1 89 ? 4.074 -7.498 0.530 1.00 95.44 89 ARG A O 1
ATOM 735 N N . LEU A 1 90 ? 5.654 -5.971 1.027 1.00 95.44 90 LEU A N 1
ATOM 736 C CA . LEU A 1 90 ? 5.710 -5.333 -0.287 1.00 95.44 90 LEU A CA 1
ATOM 737 C C . LEU A 1 90 ? 6.857 -5.926 -1.111 1.00 95.44 90 LEU A C 1
ATOM 739 O O . LEU A 1 90 ? 8.028 -5.788 -0.761 1.00 95.44 90 LEU A O 1
ATOM 743 N N . ASN A 1 91 ? 6.529 -6.591 -2.215 1.00 89.38 91 ASN A N 1
ATOM 744 C CA . ASN A 1 91 ? 7.499 -7.087 -3.187 1.00 89.38 91 ASN A CA 1
ATOM 745 C C . ASN A 1 91 ? 7.537 -6.136 -4.379 1.00 89.38 91 ASN A C 1
ATOM 747 O O . ASN A 1 91 ? 6.508 -5.859 -4.989 1.00 89.38 91 ASN A O 1
ATOM 751 N N . ILE A 1 92 ? 8.718 -5.637 -4.713 1.00 88.69 92 ILE A N 1
ATOM 752 C CA . ILE A 1 92 ? 8.881 -4.567 -5.690 1.00 88.69 92 ILE A CA 1
ATOM 753 C C . ILE A 1 92 ? 9.495 -5.135 -6.945 1.00 88.69 92 ILE A C 1
ATOM 755 O O . ILE A 1 92 ? 10.611 -5.665 -6.926 1.00 88.69 92 ILE A O 1
ATOM 759 N N . TYR A 1 93 ? 8.764 -4.978 -8.035 1.00 83.69 93 TYR A N 1
ATOM 760 C CA . TYR A 1 93 ? 9.205 -5.363 -9.352 1.00 83.69 93 TYR A CA 1
ATOM 761 C C . TYR A 1 93 ? 9.600 -4.119 -10.133 1.00 83.69 93 TYR A C 1
ATOM 763 O O . TYR A 1 93 ? 8.765 -3.286 -10.490 1.00 83.69 93 TYR A O 1
ATOM 771 N N . ASN A 1 94 ? 10.902 -4.005 -10.376 1.00 80.50 94 ASN A N 1
ATOM 772 C CA . ASN A 1 94 ? 11.492 -2.947 -11.174 1.00 80.50 94 ASN A CA 1
ATOM 773 C C . ASN A 1 94 ? 11.982 -3.539 -12.502 1.00 80.50 94 ASN A C 1
ATOM 775 O O . ASN A 1 94 ? 12.932 -4.320 -12.525 1.00 80.50 94 ASN A O 1
ATOM 779 N N . SER A 1 95 ? 11.321 -3.178 -13.598 1.00 75.56 95 SER A N 1
ATOM 780 C CA . SER A 1 95 ? 11.677 -3.611 -14.954 1.00 75.56 95 SER A CA 1
ATOM 781 C C . SER A 1 95 ? 12.744 -2.745 -15.623 1.00 75.56 95 SER A C 1
ATOM 783 O O . SER A 1 95 ? 13.111 -3.022 -16.765 1.00 75.56 95 SER A O 1
ATOM 785 N N . TYR A 1 96 ? 13.178 -1.658 -14.983 1.00 71.44 96 TYR A N 1
ATOM 786 C CA . TYR A 1 96 ? 14.078 -0.697 -15.602 1.00 71.44 96 TYR A CA 1
ATOM 787 C C . TYR A 1 96 ? 15.525 -1.017 -15.271 1.00 71.44 96 TYR A C 1
ATOM 789 O O . TYR A 1 96 ? 15.924 -1.046 -14.109 1.00 71.44 96 TYR A O 1
ATOM 797 N N . ASN A 1 97 ? 16.305 -1.200 -16.334 1.00 58.06 97 ASN A N 1
ATOM 798 C CA . ASN A 1 97 ? 17.701 -1.619 -16.279 1.00 58.06 97 ASN A CA 1
ATOM 799 C C . ASN A 1 97 ? 18.667 -0.472 -15.925 1.00 58.06 97 ASN A C 1
ATOM 801 O O . ASN A 1 97 ? 19.863 -0.694 -15.751 1.00 58.06 97 ASN A O 1
ATOM 805 N N . LYS A 1 98 ? 18.196 0.784 -15.853 1.00 60.53 98 LYS A N 1
ATOM 806 C CA . LYS A 1 98 ? 19.070 1.882 -15.417 1.00 60.53 98 LYS A CA 1
ATOM 807 C C . LYS A 1 98 ? 19.306 1.797 -13.912 1.00 60.53 98 LYS A C 1
ATOM 809 O O . LYS A 1 98 ? 18.453 1.339 -13.157 1.00 60.53 98 LYS A O 1
ATOM 814 N N . ILE A 1 99 ? 20.470 2.301 -13.514 1.00 60.91 99 ILE A N 1
ATOM 815 C CA . ILE A 1 99 ? 21.014 2.384 -12.154 1.00 60.91 99 ILE A CA 1
ATOM 816 C C . ILE A 1 99 ? 20.138 3.319 -11.294 1.00 60.91 99 ILE A C 1
ATOM 818 O O . ILE A 1 99 ? 20.564 4.395 -10.890 1.00 60.91 99 ILE A O 1
ATOM 822 N N . ILE A 1 100 ? 18.880 2.956 -11.039 1.00 68.00 100 ILE A N 1
ATOM 823 C CA . ILE A 1 100 ? 18.138 3.531 -9.920 1.00 68.00 100 ILE A CA 1
ATOM 824 C C . ILE A 1 100 ? 18.754 2.898 -8.683 1.00 68.00 100 ILE A C 1
ATOM 826 O O . ILE A 1 100 ? 18.771 1.668 -8.549 1.00 68.00 100 ILE A O 1
ATOM 830 N N . LYS A 1 101 ? 19.311 3.722 -7.795 1.00 77.38 101 LYS A N 1
ATOM 831 C CA . LYS A 1 101 ? 19.919 3.188 -6.583 1.00 77.38 101 LYS A CA 1
ATOM 832 C C . LYS A 1 101 ? 18.825 2.536 -5.750 1.00 77.38 101 LYS A C 1
ATOM 834 O O . LYS A 1 101 ? 17.703 3.028 -5.651 1.00 77.38 101 LYS A O 1
ATOM 839 N N . LYS A 1 102 ? 19.170 1.422 -5.107 1.00 82.38 102 LYS A N 1
ATOM 840 C CA . LYS A 1 102 ? 18.273 0.740 -4.168 1.00 82.38 102 LYS A CA 1
ATOM 841 C C . LYS A 1 102 ? 17.742 1.701 -3.095 1.00 82.38 102 LYS A C 1
ATOM 843 O O . LYS A 1 102 ? 16.583 1.573 -2.726 1.00 82.38 102 LYS A O 1
ATOM 848 N N . SER A 1 103 ? 18.563 2.650 -2.637 1.00 85.88 103 SER A N 1
ATOM 849 C CA . SER A 1 103 ? 18.159 3.712 -1.706 1.00 85.88 103 SER A CA 1
ATOM 850 C C . SER A 1 103 ? 16.964 4.504 -2.224 1.00 85.88 103 SER A C 1
ATOM 852 O O . SER A 1 103 ? 15.970 4.610 -1.521 1.00 85.88 103 SER A O 1
ATOM 854 N N . ASP A 1 104 ? 17.025 4.956 -3.474 1.00 85.56 104 ASP A N 1
ATOM 855 C CA . ASP A 1 104 ? 16.020 5.838 -4.068 1.00 85.56 104 ASP A CA 1
ATOM 856 C C . ASP A 1 104 ? 14.682 5.103 -4.220 1.00 85.56 104 ASP A C 1
ATOM 858 O O . ASP A 1 104 ? 13.612 5.676 -4.030 1.00 85.56 104 ASP A O 1
ATOM 862 N N . VAL A 1 105 ? 14.732 3.802 -4.535 1.00 86.25 105 VAL A N 1
ATOM 863 C CA . VAL A 1 105 ? 13.532 2.955 -4.573 1.00 86.25 105 VAL A CA 1
ATOM 864 C C . VAL A 1 105 ? 12.943 2.778 -3.176 1.00 86.25 105 VAL A C 1
ATOM 866 O O . VAL A 1 105 ? 11.732 2.867 -3.020 1.00 86.25 105 VAL A O 1
ATOM 869 N N . LEU A 1 106 ? 13.773 2.508 -2.166 1.00 89.50 106 LEU A N 1
ATOM 870 C CA . LEU A 1 106 ? 13.296 2.308 -0.797 1.00 89.50 106 LEU A CA 1
ATOM 871 C C . LEU A 1 106 ? 12.690 3.589 -0.214 1.00 89.50 106 LEU A C 1
ATOM 873 O O . LEU A 1 106 ? 11.611 3.521 0.365 1.00 89.50 106 LEU A O 1
ATOM 877 N N . GLU A 1 107 ? 13.328 4.736 -0.435 1.00 90.44 107 GLU A N 1
ATOM 878 C CA . GLU A 1 107 ? 12.812 6.055 -0.055 1.00 90.44 107 GLU A CA 1
ATOM 879 C C . GLU A 1 107 ? 11.463 6.331 -0.731 1.00 90.44 107 GLU A C 1
ATOM 881 O O . GLU A 1 107 ? 10.479 6.659 -0.074 1.00 90.44 107 GLU A O 1
ATOM 886 N N . ALA A 1 108 ? 11.358 6.076 -2.040 1.00 90.25 108 ALA A N 1
ATOM 887 C CA . ALA A 1 108 ? 10.105 6.252 -2.769 1.00 90.25 108 ALA A CA 1
ATOM 888 C C . ALA A 1 108 ? 8.968 5.325 -2.293 1.00 90.25 108 ALA A C 1
ATOM 890 O O . ALA A 1 108 ? 7.809 5.578 -2.641 1.00 90.25 108 ALA A O 1
ATOM 891 N N . LEU A 1 109 ? 9.273 4.257 -1.551 1.00 93.56 109 LEU A N 1
ATOM 892 C CA . LEU A 1 109 ? 8.312 3.259 -1.077 1.00 93.56 109 LEU A CA 1
ATOM 893 C C . LEU A 1 109 ? 7.965 3.378 0.405 1.00 93.56 109 LEU A C 1
ATOM 895 O O . LEU A 1 109 ? 7.002 2.741 0.837 1.00 93.56 109 LEU A O 1
ATOM 899 N N . GLU A 1 110 ? 8.703 4.185 1.162 1.00 95.88 110 GLU A N 1
ATOM 900 C CA . GLU A 1 110 ? 8.450 4.418 2.583 1.00 95.88 110 GLU A CA 1
ATOM 901 C C . GLU A 1 110 ? 6.996 4.846 2.871 1.00 95.88 110 GLU A C 1
ATOM 903 O O . GLU A 1 110 ? 6.368 4.226 3.733 1.00 95.88 110 GLU A O 1
ATOM 908 N N . PRO A 1 111 ? 6.368 5.758 2.094 1.00 97.31 111 PRO A N 1
ATOM 909 C CA . PRO A 1 111 ? 4.965 6.108 2.317 1.00 97.31 111 PRO A CA 1
ATOM 910 C C . PRO A 1 111 ? 4.025 4.900 2.300 1.00 97.31 111 PRO A C 1
ATOM 912 O O . PRO A 1 111 ? 3.097 4.796 3.098 1.00 97.31 111 PRO A O 1
ATOM 915 N N . PHE A 1 112 ? 4.280 3.940 1.412 1.00 97.94 112 PHE A N 1
ATOM 916 C CA . PHE A 1 112 ? 3.440 2.756 1.253 1.00 97.94 112 PHE A CA 1
ATOM 917 C C . PHE A 1 112 ? 3.690 1.733 2.352 1.00 97.94 112 PHE A C 1
ATOM 919 O O . PHE A 1 112 ? 2.736 1.126 2.840 1.00 97.94 112 PHE A O 1
ATOM 926 N N . SER A 1 113 ? 4.953 1.531 2.746 1.00 98.12 113 SER A N 1
ATOM 927 C CA . SER A 1 113 ? 5.278 0.590 3.818 1.00 98.12 113 SER A CA 1
ATOM 928 C C . SER A 1 113 ? 4.643 1.017 5.136 1.00 98.12 113 SER A C 1
ATOM 930 O O . SER A 1 113 ? 4.154 0.157 5.864 1.00 98.12 113 SER A O 1
ATOM 932 N N . VAL A 1 114 ? 4.595 2.323 5.408 1.00 98.25 114 VAL A N 1
ATOM 933 C CA . VAL A 1 114 ? 4.033 2.879 6.639 1.00 98.25 114 VAL A CA 1
ATOM 934 C C . VAL A 1 114 ? 2.512 3.011 6.560 1.00 98.25 114 VAL A C 1
ATOM 936 O O . VAL A 1 114 ? 1.818 2.581 7.475 1.00 98.25 114 VAL A O 1
ATOM 939 N N . MET A 1 115 ? 1.951 3.568 5.482 1.00 98.50 115 MET A N 1
ATOM 940 C CA . MET A 1 115 ? 0.522 3.913 5.465 1.00 98.50 115 MET A CA 1
ATOM 941 C C . MET A 1 115 ? -0.409 2.724 5.201 1.00 98.50 115 MET A C 1
ATOM 943 O O . MET A 1 115 ? -1.536 2.731 5.693 1.00 98.50 115 MET A O 1
ATOM 947 N N . ILE A 1 116 ? 0.014 1.693 4.457 1.00 98.44 116 ILE A N 1
ATOM 948 C CA . ILE A 1 116 ? -0.844 0.523 4.179 1.00 98.44 116 ILE A CA 1
ATOM 949 C C . ILE A 1 116 ? -1.328 -0.167 5.471 1.00 98.44 116 ILE A C 1
ATOM 951 O O . ILE A 1 116 ? -2.533 -0.385 5.588 1.00 98.44 116 ILE A O 1
ATOM 955 N N . PRO A 1 117 ? -0.469 -0.471 6.462 1.00 98.25 117 PRO A N 1
ATOM 956 C CA . PRO A 1 117 ? -0.895 -0.971 7.772 1.00 98.25 117 PRO A CA 1
ATOM 957 C C . PRO A 1 117 ? -2.008 -0.134 8.417 1.00 98.25 117 PRO A C 1
ATOM 959 O O . PRO A 1 117 ? -3.015 -0.676 8.875 1.00 98.25 117 PRO A O 1
ATOM 962 N N . HIS A 1 118 ? -1.883 1.195 8.374 1.00 98.25 118 HIS A N 1
ATOM 963 C CA . HIS A 1 118 ? -2.887 2.108 8.919 1.00 98.25 118 HIS A CA 1
ATOM 964 C C . HIS A 1 118 ? -4.185 2.102 8.105 1.00 98.25 118 HIS A C 1
ATOM 966 O O . HIS A 1 118 ? -5.265 2.151 8.692 1.00 98.25 118 HIS A O 1
ATOM 972 N N . LEU A 1 119 ? -4.117 1.992 6.775 1.00 98.19 119 LEU A N 1
ATOM 973 C CA . LEU A 1 119 ? -5.301 1.822 5.927 1.00 98.19 119 LEU A CA 1
ATOM 974 C C . LEU A 1 119 ? -6.057 0.541 6.279 1.00 98.19 119 LEU A C 1
ATOM 976 O O . LEU A 1 119 ? -7.278 0.551 6.418 1.00 98.19 119 LEU A O 1
ATOM 980 N N . LEU A 1 120 ? -5.333 -0.562 6.458 1.00 97.81 120 LEU A N 1
ATOM 981 C CA . LEU A 1 120 ? -5.914 -1.841 6.853 1.00 97.81 120 LEU A CA 1
ATOM 982 C C . LEU A 1 120 ? -6.561 -1.747 8.239 1.00 97.81 120 LEU A C 1
ATOM 984 O O . LEU A 1 120 ? -7.703 -2.168 8.413 1.00 97.81 120 LEU A O 1
ATOM 988 N N . TYR A 1 121 ? -5.870 -1.147 9.208 1.00 97.38 121 TYR A N 1
ATOM 989 C CA . TYR A 1 121 ? -6.391 -0.981 10.563 1.00 97.38 121 TYR A CA 1
ATOM 990 C C . TYR A 1 121 ? -7.682 -0.154 10.588 1.00 97.38 121 TYR A C 1
ATOM 992 O O . TYR A 1 121 ? -8.703 -0.615 11.090 1.00 97.38 121 TYR A O 1
ATOM 1000 N N . ASN A 1 122 ? -7.681 1.016 9.945 1.00 96.75 122 ASN A N 1
ATOM 1001 C CA . ASN A 1 122 ? -8.827 1.932 9.931 1.00 96.75 122 ASN A CA 1
ATOM 1002 C C . ASN A 1 122 ? -10.005 1.451 9.066 1.00 96.75 122 ASN A C 1
ATOM 1004 O O . ASN A 1 122 ? -11.087 2.027 9.122 1.00 96.75 122 ASN A O 1
ATOM 1008 N N . THR A 1 123 ? -9.819 0.393 8.276 1.00 96.69 123 THR A N 1
ATOM 1009 C CA . THR A 1 123 ? -10.895 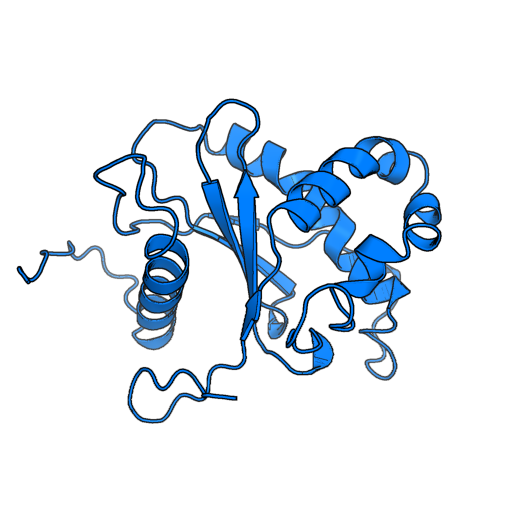-0.276 7.525 1.00 96.69 123 THR A CA 1
ATOM 1010 C C . THR A 1 123 ? -11.365 -1.569 8.198 1.00 96.69 123 THR A C 1
ATOM 1012 O O . THR A 1 123 ? -12.108 -2.352 7.597 1.00 96.69 123 THR A O 1
ATOM 1015 N N . GLY A 1 124 ? -10.915 -1.823 9.433 1.00 95.81 124 GLY A N 1
ATOM 1016 C CA . GLY A 1 124 ? -11.260 -3.000 10.231 1.00 95.81 124 GLY A CA 1
ATOM 1017 C C . GLY A 1 124 ? -10.655 -4.307 9.711 1.00 95.81 124 GLY A C 1
ATOM 1018 O O . GLY A 1 124 ? -11.112 -5.396 10.046 1.00 95.81 124 GLY A O 1
ATOM 1019 N N . PHE A 1 125 ? -9.661 -4.265 8.819 1.00 96.50 125 PHE A N 1
ATOM 1020 C CA . PHE A 1 125 ? -9.116 -5.463 8.160 1.00 96.50 125 PHE A CA 1
ATOM 1021 C C . PHE A 1 125 ? -8.666 -6.565 9.141 1.00 96.50 125 PHE A C 1
ATOM 1023 O O . PHE A 1 125 ? -8.642 -7.756 8.799 1.00 96.50 125 PHE A O 1
ATOM 1030 N N . PHE A 1 126 ? -8.291 -6.161 10.355 1.00 95.31 126 PHE A N 1
ATOM 1031 C CA . PHE A 1 126 ? -7.836 -7.036 11.430 1.00 95.31 126 PHE A CA 1
ATOM 1032 C C . PHE A 1 126 ? -8.931 -7.428 12.432 1.00 95.31 126 PHE A C 1
ATOM 1034 O O . PHE A 1 126 ? -8.640 -8.183 13.361 1.00 95.31 126 PHE A O 1
ATOM 1041 N N . ASP A 1 127 ? -10.175 -6.985 12.236 1.00 93.94 127 ASP A N 1
ATOM 1042 C CA . ASP A 1 127 ? -11.305 -7.343 13.093 1.00 93.94 127 ASP A CA 1
ATOM 1043 C C . ASP A 1 127 ? -11.430 -8.869 13.193 1.00 93.94 127 ASP A C 1
ATOM 1045 O O . ASP A 1 127 ? -11.404 -9.587 12.190 1.00 93.94 127 ASP A O 1
ATOM 1049 N N . GLY A 1 128 ? -11.523 -9.376 14.423 1.00 92.50 128 GLY A N 1
ATOM 1050 C CA . GLY A 1 128 ? -11.604 -10.813 14.702 1.00 92.50 128 GLY A CA 1
ATOM 1051 C C . GLY A 1 128 ? -10.288 -11.593 14.561 1.00 92.50 128 GLY A C 1
ATOM 1052 O O . GLY A 1 128 ? -10.290 -12.799 14.795 1.00 92.50 128 GLY A O 1
ATOM 1053 N N . LYS A 1 129 ? -9.158 -10.950 14.219 1.00 89.81 129 LYS A N 1
ATOM 1054 C CA . LYS A 1 129 ? -7.839 -11.614 14.099 1.00 89.81 129 LYS A CA 1
ATOM 1055 C C . LYS A 1 129 ? -6.996 -11.586 15.382 1.00 89.81 129 LYS A C 1
ATOM 1057 O O . LYS A 1 129 ? -5.917 -12.169 15.390 1.00 89.81 129 LYS A O 1
ATOM 1062 N N . ASN A 1 130 ? -7.463 -10.928 16.449 1.00 92.06 130 ASN A N 1
ATOM 1063 C CA . ASN A 1 130 ? -6.750 -10.769 17.731 1.00 92.06 130 ASN A CA 1
ATOM 1064 C C . ASN A 1 130 ? -5.305 -10.247 17.583 1.00 92.06 130 ASN A C 1
ATOM 1066 O O . ASN A 1 130 ? -4.411 -10.639 18.331 1.00 92.06 130 ASN A O 1
ATOM 1070 N N . ILE A 1 131 ? -5.068 -9.365 16.609 1.00 92.75 131 ILE A N 1
ATOM 1071 C CA . ILE A 1 131 ? -3.760 -8.743 16.382 1.00 92.75 131 ILE A CA 1
ATOM 1072 C C . ILE A 1 131 ? -3.700 -7.443 17.195 1.00 92.75 131 ILE A C 1
ATOM 1074 O O . ILE A 1 131 ? -4.564 -6.587 16.999 1.00 92.75 131 ILE A O 1
ATOM 1078 N N . PRO A 1 132 ? -2.711 -7.260 18.091 1.00 95.50 132 PRO A N 1
ATOM 1079 C CA . PRO A 1 132 ? -2.542 -6.001 18.810 1.00 95.50 132 PRO A CA 1
ATOM 1080 C C . PRO A 1 132 ? -2.331 -4.834 17.844 1.00 95.50 132 PRO A C 1
ATOM 1082 O O . PRO A 1 132 ? -1.606 -4.983 16.862 1.00 95.50 132 PRO A O 1
ATOM 1085 N N . GLU A 1 133 ? -2.875 -3.656 18.155 1.00 94.88 133 GLU A N 1
ATOM 1086 C CA . GLU A 1 133 ? -2.734 -2.455 17.314 1.00 94.88 133 GLU A CA 1
ATOM 1087 C C . GLU A 1 133 ? -1.270 -2.178 16.944 1.00 94.88 133 GLU A C 1
ATOM 1089 O O . GLU A 1 133 ? -0.934 -2.014 15.775 1.00 94.88 133 GLU A O 1
ATOM 1094 N N . LYS A 1 134 ? -0.365 -2.239 17.926 1.00 95.25 134 LYS A N 1
ATOM 1095 C CA . LYS A 1 134 ? 1.074 -2.045 17.704 1.00 95.25 134 LYS A CA 1
ATOM 1096 C C . LYS A 1 134 ? 1.664 -3.013 16.672 1.00 95.25 134 LYS A C 1
ATOM 1098 O O . LYS A 1 134 ? 2.619 -2.651 15.997 1.00 95.25 134 LYS A O 1
ATOM 1103 N N . GLU A 1 135 ? 1.142 -4.235 16.579 1.00 95.69 135 GLU A N 1
ATOM 1104 C CA . GLU A 1 135 ? 1.558 -5.215 15.571 1.00 95.69 135 GLU A CA 1
ATOM 1105 C C . GLU A 1 135 ? 0.917 -4.912 14.214 1.00 95.69 135 GLU A C 1
ATOM 1107 O O . GLU A 1 135 ? 1.600 -4.928 13.194 1.00 95.69 135 GLU A O 1
ATOM 1112 N N . ALA A 1 136 ? -0.378 -4.585 14.214 1.00 96.00 136 ALA A N 1
ATOM 1113 C CA . ALA A 1 136 ? -1.152 -4.269 13.018 1.00 96.00 136 ALA A CA 1
ATOM 1114 C C . ALA A 1 136 ? -0.630 -3.033 12.271 1.00 96.00 136 ALA A C 1
ATOM 1116 O O . ALA A 1 136 ? -0.740 -2.982 11.049 1.00 96.00 136 ALA A O 1
ATOM 1117 N N . LEU A 1 137 ? -0.067 -2.063 12.997 1.00 97.19 137 LEU A N 1
ATOM 1118 C CA . LEU A 1 137 ? 0.442 -0.799 12.462 1.00 97.19 137 LEU A CA 1
ATOM 1119 C C . LEU A 1 137 ? 1.936 -0.828 12.101 1.00 97.19 137 LEU A C 1
ATOM 1121 O O . LEU A 1 137 ? 2.472 0.186 11.656 1.00 97.19 137 LEU A O 1
ATOM 1125 N N . LYS A 1 138 ? 2.641 -1.956 12.280 1.00 97.75 138 LYS A N 1
ATOM 1126 C CA . LYS A 1 138 ? 4.065 -2.025 11.917 1.00 97.75 138 LYS A CA 1
ATOM 1127 C C . LYS A 1 138 ? 4.264 -1.760 10.422 1.00 97.75 138 LYS A C 1
ATOM 1129 O O . LYS A 1 138 ? 3.555 -2.367 9.615 1.00 97.75 138 LYS A O 1
ATOM 1134 N N . PRO A 1 139 ? 5.274 -0.956 10.040 1.00 98.25 139 PRO A N 1
ATOM 1135 C CA . PRO A 1 139 ? 5.624 -0.779 8.641 1.00 98.25 139 PRO A CA 1
ATOM 1136 C C . PRO A 1 139 ? 5.904 -2.116 7.954 1.00 98.25 139 PRO A C 1
ATOM 1138 O O . PRO A 1 139 ? 6.580 -2.992 8.502 1.00 98.25 139 PRO A O 1
ATOM 1141 N N . LEU A 1 140 ? 5.397 -2.264 6.735 1.00 98.00 140 LEU A N 1
ATOM 1142 C CA . LEU A 1 140 ? 5.594 -3.472 5.944 1.00 98.00 140 LEU A CA 1
ATOM 1143 C C . LEU A 1 140 ? 7.056 -3.604 5.526 1.00 98.00 140 LEU A C 1
ATOM 1145 O O . LEU A 1 140 ? 7.707 -2.642 5.114 1.00 98.00 140 LEU A O 1
ATOM 1149 N N . VAL A 1 141 ? 7.559 -4.835 5.527 1.00 95.88 141 VAL A N 1
ATOM 1150 C CA . VAL A 1 141 ? 8.872 -5.116 4.944 1.00 95.88 141 VAL A CA 1
ATOM 1151 C C . VAL A 1 141 ? 8.810 -4.886 3.432 1.00 95.88 141 VAL A C 1
ATOM 1153 O O . VAL A 1 141 ? 7.895 -5.362 2.757 1.00 95.88 141 VAL A O 1
ATOM 1156 N N . VAL A 1 142 ? 9.814 -4.196 2.890 1.00 94.62 142 VAL A N 1
ATOM 1157 C CA . VAL A 1 142 ? 9.967 -3.954 1.449 1.00 94.62 142 VAL A CA 1
ATOM 1158 C C . VAL A 1 142 ? 11.081 -4.838 0.893 1.00 94.62 142 VAL A C 1
ATOM 1160 O O . VAL A 1 142 ? 12.222 -4.788 1.354 1.00 94.62 142 VAL A O 1
ATOM 1163 N N . LYS A 1 143 ? 10.770 -5.646 -0.127 1.00 89.56 143 LYS A N 1
ATOM 1164 C CA . LYS A 1 143 ? 11.723 -6.536 -0.802 1.00 89.56 143 LYS A CA 1
ATOM 1165 C C . LYS A 1 143 ? 11.796 -6.218 -2.291 1.00 89.56 143 LYS A C 1
ATOM 1167 O O . LYS A 1 143 ? 10.823 -6.398 -3.016 1.00 89.56 143 LYS A O 1
ATOM 1172 N N . LEU A 1 144 ? 12.973 -5.814 -2.763 1.00 86.19 144 LEU A N 1
ATOM 1173 C CA . LEU A 1 144 ? 13.250 -5.733 -4.199 1.00 86.19 144 LEU A CA 1
ATOM 1174 C C . LEU A 1 144 ? 13.386 -7.145 -4.769 1.00 86.19 144 LEU A C 1
ATOM 1176 O O . LEU A 1 144 ? 14.161 -7.946 -4.242 1.00 86.19 144 LEU A O 1
ATOM 1180 N N . VAL A 1 145 ? 12.648 -7.450 -5.834 1.00 81.88 145 VAL A N 1
ATOM 1181 C CA . VAL A 1 145 ? 12.752 -8.748 -6.503 1.00 81.88 145 VAL A CA 1
ATOM 1182 C C . VAL A 1 145 ? 13.788 -8.662 -7.626 1.00 81.88 145 VAL A C 1
ATOM 1184 O O . VAL A 1 145 ? 13.617 -7.859 -8.544 1.00 81.88 145 VAL A O 1
ATOM 1187 N N . PRO A 1 146 ? 14.871 -9.459 -7.573 1.00 72.75 146 PRO A N 1
ATOM 1188 C CA . PRO A 1 146 ? 15.928 -9.407 -8.574 1.00 72.75 146 PRO A CA 1
ATOM 1189 C C . PRO A 1 146 ? 15.566 -10.193 -9.844 1.00 72.75 146 PRO A C 1
ATOM 1191 O O . PRO A 1 146 ? 14.651 -11.022 -9.854 1.00 72.75 146 PRO A O 1
ATOM 1194 N N . LYS A 1 147 ? 16.367 -9.988 -10.900 1.00 67.12 147 LYS A N 1
ATOM 1195 C CA . LYS A 1 147 ? 16.354 -10.788 -12.140 1.00 67.12 147 LYS A CA 1
ATOM 1196 C C . LYS A 1 147 ? 14.968 -10.849 -12.790 1.00 67.12 147 LYS A C 1
ATOM 1198 O O . LYS A 1 147 ? 14.426 -11.931 -13.005 1.00 67.12 147 LYS A O 1
ATOM 1203 N N . LEU A 1 148 ? 14.370 -9.688 -13.028 1.00 68.12 148 LEU A N 1
ATOM 1204 C CA . LEU A 1 148 ? 13.087 -9.564 -13.718 1.00 68.12 148 LEU A CA 1
ATOM 1205 C C . LEU A 1 148 ? 13.310 -9.340 -15.215 1.00 68.12 148 LEU A C 1
ATOM 1207 O O . LEU A 1 148 ? 14.339 -8.757 -15.573 1.00 68.12 148 LEU A O 1
ATOM 1211 N N . PRO A 1 149 ? 12.362 -9.742 -16.082 1.00 64.44 149 PRO A N 1
ATOM 1212 C CA . PRO A 1 149 ? 12.357 -9.319 -17.474 1.00 64.44 149 PRO A CA 1
ATOM 1213 C C . PRO A 1 149 ? 12.498 -7.796 -17.562 1.00 64.44 149 PRO A C 1
ATOM 1215 O O . PRO A 1 149 ? 11.742 -7.051 -16.934 1.00 64.44 149 PRO A O 1
ATOM 1218 N N . GLN A 1 150 ? 13.512 -7.344 -18.296 1.00 65.81 150 GLN A N 1
ATOM 1219 C CA . GLN A 1 150 ? 13.821 -5.925 -18.422 1.00 65.81 150 GLN A CA 1
ATOM 1220 C C . GLN A 1 150 ? 12.996 -5.309 -19.550 1.00 65.81 150 GLN A C 1
ATOM 1222 O O . GLN A 1 150 ? 12.894 -5.864 -20.648 1.00 65.81 150 GLN A O 1
ATOM 1227 N N . GLN A 1 151 ? 12.412 -4.144 -19.284 1.00 62.72 151 GLN A N 1
ATOM 1228 C CA . GLN A 1 151 ? 11.642 -3.401 -20.267 1.00 62.72 151 GLN A CA 1
ATOM 1229 C C . GLN A 1 151 ? 12.581 -2.881 -21.363 1.00 62.72 151 GLN A C 1
ATOM 1231 O O . GLN A 1 151 ? 13.511 -2.12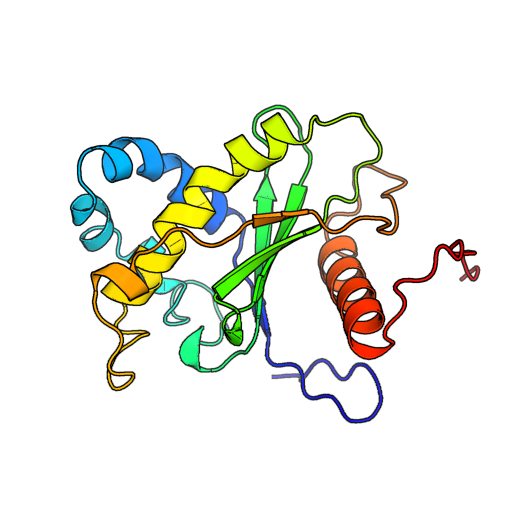5 -21.091 1.00 62.72 151 GLN A O 1
ATOM 1236 N N . LYS A 1 152 ? 12.326 -3.280 -22.615 1.00 56.91 152 LYS A N 1
ATOM 1237 C CA . LYS A 1 152 ? 13.118 -2.858 -23.785 1.00 56.91 152 LYS A CA 1
ATOM 1238 C C . LYS A 1 152 ? 12.679 -1.506 -24.370 1.00 56.91 152 LYS A C 1
ATOM 1240 O O . LYS A 1 152 ? 13.440 -0.899 -25.110 1.00 56.91 152 LYS A O 1
ATOM 1245 N N . ASN A 1 153 ? 11.465 -1.036 -24.062 1.00 57.22 153 ASN A N 1
ATOM 1246 C CA . ASN A 1 153 ? 10.904 0.210 -24.597 1.00 57.22 153 ASN A CA 1
ATOM 1247 C C . ASN A 1 153 ? 10.037 0.918 -23.543 1.00 57.22 153 ASN A C 1
ATOM 1249 O O . ASN A 1 153 ? 9.172 0.278 -22.951 1.00 57.22 153 ASN A O 1
ATOM 1253 N N . GLU A 1 154 ? 10.228 2.223 -23.339 1.00 53.62 154 GLU A N 1
ATOM 1254 C CA . GLU A 1 154 ? 9.644 3.055 -22.268 1.00 53.62 154 GLU A CA 1
ATOM 1255 C C . GLU A 1 154 ? 8.098 3.136 -22.274 1.00 53.62 154 GLU A C 1
ATOM 1257 O O . GLU A 1 154 ? 7.486 3.542 -21.284 1.00 53.62 154 GLU A O 1
ATOM 1262 N N . LEU A 1 155 ? 7.438 2.702 -23.356 1.00 51.00 155 LEU A N 1
ATOM 1263 C CA . LEU A 1 155 ? 6.000 2.913 -23.585 1.00 51.00 155 LEU A CA 1
ATOM 1264 C C . LEU A 1 155 ? 5.076 1.732 -23.225 1.00 51.00 155 LEU A C 1
ATOM 1266 O O . LEU A 1 155 ? 3.856 1.908 -23.179 1.00 51.00 155 LEU A O 1
ATOM 1270 N N . ILE A 1 156 ? 5.596 0.536 -22.929 1.00 52.16 156 ILE A N 1
ATOM 1271 C CA . ILE A 1 156 ? 4.750 -0.656 -22.713 1.00 52.16 156 ILE A CA 1
ATOM 1272 C C . ILE A 1 156 ? 4.336 -0.777 -21.237 1.00 52.16 156 ILE A C 1
ATOM 1274 O O . ILE A 1 156 ? 4.844 -1.593 -20.476 1.00 52.16 156 ILE A O 1
ATOM 1278 N N . ARG A 1 157 ? 3.383 0.067 -20.827 1.00 51.94 157 ARG A N 1
ATOM 1279 C CA . ARG A 1 157 ? 2.888 0.157 -19.437 1.00 51.94 157 ARG A CA 1
ATOM 1280 C C . ARG A 1 157 ? 1.889 -0.941 -19.039 1.00 51.94 157 ARG A C 1
ATOM 1282 O O . ARG A 1 157 ? 1.773 -1.248 -17.860 1.00 51.94 157 ARG A O 1
ATOM 1289 N N . LYS A 1 158 ? 1.141 -1.517 -19.991 1.00 50.03 158 LYS A N 1
ATOM 1290 C CA . LYS A 1 158 ? -0.013 -2.398 -19.694 1.00 50.03 158 LYS A CA 1
ATOM 1291 C C . LYS A 1 158 ? 0.326 -3.888 -19.555 1.00 50.03 158 LYS A C 1
ATOM 1293 O O . LYS A 1 158 ? -0.334 -4.577 -18.788 1.00 50.03 158 LYS A O 1
ATOM 1298 N N . TYR A 1 159 ? 1.349 -4.377 -20.253 1.00 52.94 159 TYR A N 1
ATOM 1299 C CA . TYR A 1 159 ? 1.719 -5.803 -20.230 1.00 52.94 159 TYR A CA 1
ATOM 1300 C C . TYR A 1 159 ? 2.642 -6.153 -19.062 1.00 52.94 159 TYR A C 1
ATOM 1302 O O . TYR A 1 159 ? 2.536 -7.220 -18.464 1.00 52.94 159 TYR A O 1
ATOM 1310 N N . LEU A 1 160 ? 3.454 -5.184 -18.651 1.00 57.16 160 LEU A N 1
ATOM 1311 C CA . LEU A 1 160 ? 4.511 -5.384 -17.681 1.00 57.16 160 LEU A CA 1
ATOM 1312 C C . LEU A 1 160 ? 3.999 -5.787 -16.288 1.00 57.16 160 LEU A C 1
ATOM 1314 O O . LEU A 1 160 ? 4.594 -6.650 -15.655 1.00 57.16 160 LEU A O 1
ATOM 1318 N N . ALA A 1 161 ? 2.898 -5.207 -15.798 1.00 57.22 161 ALA A N 1
ATOM 1319 C CA . ALA A 1 161 ? 2.411 -5.501 -14.448 1.00 57.22 161 ALA A CA 1
ATOM 1320 C C . ALA A 1 161 ? 1.974 -6.971 -14.295 1.00 57.22 161 ALA A C 1
ATOM 1322 O O . ALA A 1 161 ? 2.375 -7.674 -13.365 1.00 57.22 161 ALA A O 1
ATOM 1323 N N . THR A 1 162 ? 1.189 -7.453 -15.255 1.00 58.09 162 THR A N 1
ATOM 1324 C CA . THR A 1 162 ? 0.707 -8.835 -15.284 1.00 58.09 162 THR A CA 1
ATOM 1325 C C . THR A 1 162 ? 1.854 -9.807 -15.548 1.00 58.09 162 THR A C 1
ATOM 1327 O O . THR A 1 162 ? 1.963 -10.820 -14.864 1.00 58.09 162 THR A O 1
ATOM 1330 N N . GLU A 1 163 ? 2.755 -9.489 -16.479 1.00 62.81 163 GLU A N 1
ATOM 1331 C CA . GLU A 1 163 ? 3.909 -10.335 -16.801 1.00 62.81 163 GLU A CA 1
ATOM 1332 C C . GLU A 1 163 ? 4.911 -10.432 -15.648 1.00 62.81 163 GLU A C 1
ATOM 1334 O O . GLU A 1 163 ? 5.356 -11.532 -15.328 1.00 62.81 163 GLU A O 1
ATOM 1339 N N . LEU A 1 164 ? 5.225 -9.319 -14.974 1.00 63.44 164 LEU A N 1
ATOM 1340 C CA . LEU A 1 164 ? 6.096 -9.309 -13.796 1.00 63.44 164 LEU A CA 1
ATOM 1341 C C . LEU A 1 164 ? 5.479 -10.103 -12.647 1.00 63.44 164 LEU A C 1
ATOM 1343 O O . LEU A 1 164 ? 6.180 -10.882 -12.000 1.00 63.44 164 LEU A O 1
ATOM 1347 N N . TYR A 1 165 ? 4.173 -9.947 -12.415 1.00 64.75 165 TYR A N 1
ATOM 1348 C CA . TYR A 1 165 ? 3.472 -10.714 -11.395 1.00 64.75 165 TYR A CA 1
ATOM 1349 C C . TYR A 1 165 ? 3.487 -12.217 -11.701 1.00 64.75 165 TYR A C 1
ATOM 1351 O O . TYR A 1 165 ? 3.869 -13.018 -10.846 1.00 64.75 165 TYR A O 1
ATOM 1359 N N . VAL A 1 166 ? 3.139 -12.609 -12.932 1.00 65.25 166 VAL A N 1
ATOM 1360 C CA . VAL A 1 166 ? 3.166 -14.010 -13.377 1.00 65.25 166 VAL A CA 1
ATOM 1361 C C . VAL A 1 166 ? 4.579 -14.582 -13.279 1.00 65.25 166 VAL A C 1
ATOM 1363 O O . VAL A 1 166 ? 4.760 -15.675 -12.744 1.00 65.25 166 VAL A O 1
ATOM 1366 N N . TYR A 1 167 ? 5.589 -13.848 -13.746 1.00 64.25 167 TYR A N 1
ATOM 1367 C CA . TYR A 1 167 ? 6.990 -14.259 -13.679 1.00 64.25 167 TYR A CA 1
ATOM 1368 C C . TYR A 1 167 ? 7.445 -14.482 -12.235 1.00 64.25 167 TYR A C 1
ATOM 1370 O O . TYR A 1 167 ? 8.028 -15.514 -11.902 1.00 64.25 167 TYR A O 1
ATOM 1378 N N . ALA A 1 168 ? 7.133 -13.542 -11.349 1.00 62.56 168 ALA A N 1
ATOM 1379 C CA . ALA A 1 168 ? 7.504 -13.649 -9.952 1.00 62.56 168 ALA A CA 1
ATOM 1380 C C . ALA A 1 168 ? 6.781 -14.782 -9.223 1.00 62.56 168 ALA A C 1
ATOM 1382 O O . ALA A 1 168 ? 7.367 -15.422 -8.351 1.00 62.56 168 ALA A O 1
ATOM 1383 N N . LYS A 1 169 ? 5.523 -15.052 -9.584 1.00 64.88 169 LYS A N 1
ATOM 1384 C CA . LYS A 1 169 ? 4.775 -16.188 -9.046 1.00 64.88 169 LYS A CA 1
ATOM 1385 C C . LYS A 1 169 ? 5.330 -17.521 -9.514 1.00 64.88 169 LYS A C 1
ATOM 1387 O O . LYS A 1 169 ? 5.502 -18.398 -8.675 1.00 64.88 169 LYS A O 1
ATOM 1392 N N . LYS A 1 170 ? 5.692 -17.650 -10.792 1.00 65.50 170 LYS A N 1
ATOM 1393 C CA . LYS A 1 170 ? 6.407 -18.834 -11.291 1.00 65.50 170 LYS A CA 1
ATOM 1394 C C . LYS A 1 170 ? 7.700 -19.066 -10.504 1.00 65.50 170 LYS A C 1
ATOM 1396 O O . LYS A 1 170 ? 7.877 -20.146 -9.956 1.00 65.50 170 LYS A O 1
ATOM 1401 N N . LYS A 1 171 ? 8.514 -18.021 -10.291 1.00 61.91 171 LYS A N 1
ATOM 1402 C CA . LYS A 1 171 ? 9.721 -18.109 -9.443 1.00 61.91 171 LYS A CA 1
ATOM 1403 C C . LYS A 1 171 ? 9.450 -18.579 -8.010 1.00 61.91 171 LYS A C 1
ATOM 1405 O O . LYS A 1 171 ? 10.221 -19.375 -7.489 1.00 61.91 171 LYS A O 1
ATOM 1410 N N . GLN A 1 172 ? 8.383 -18.091 -7.370 1.00 58.75 172 GLN A N 1
ATOM 1411 C CA . GLN A 1 172 ? 8.015 -18.500 -6.006 1.00 58.75 172 GLN A CA 1
ATOM 1412 C C . GLN A 1 172 ? 7.547 -19.959 -5.921 1.00 58.75 172 GLN A C 1
ATOM 1414 O O . GLN A 1 172 ? 7.820 -20.617 -4.925 1.00 58.75 172 GLN A O 1
ATOM 1419 N N . VAL A 1 173 ? 6.811 -20.443 -6.925 1.00 60.34 173 VAL A N 1
ATOM 1420 C CA . VAL A 1 173 ? 6.243 -21.803 -6.939 1.00 60.34 173 VAL A CA 1
ATOM 1421 C C . VAL A 1 173 ? 7.295 -22.848 -7.308 1.00 60.34 173 VAL A C 1
ATOM 1423 O O . VAL A 1 173 ? 7.263 -23.957 -6.788 1.00 60.34 173 VAL A O 1
ATOM 1426 N N . GLU A 1 174 ? 8.237 -22.501 -8.182 1.00 54.91 174 GLU A N 1
ATOM 1427 C CA . GLU A 1 174 ? 9.193 -23.460 -8.740 1.00 54.91 174 GLU A CA 1
ATOM 1428 C C . GLU A 1 174 ? 10.516 -23.557 -7.950 1.00 54.91 174 GLU A C 1
ATOM 1430 O O . GLU A 1 174 ? 11.418 -24.261 -8.390 1.00 54.91 174 GLU A O 1
ATOM 1435 N N . ASN A 1 175 ? 10.670 -22.879 -6.798 1.00 46.06 175 ASN A N 1
ATOM 1436 C CA . ASN A 1 175 ? 11.929 -22.837 -6.024 1.00 46.06 175 ASN A CA 1
ATOM 1437 C C . ASN A 1 175 ? 13.173 -22.511 -6.890 1.00 46.06 175 ASN A C 1
ATOM 1439 O O . ASN A 1 175 ? 14.279 -22.982 -6.624 1.00 46.06 175 ASN A O 1
ATOM 1443 N N . TYR A 1 176 ? 13.010 -21.682 -7.928 1.00 42.50 176 TYR A N 1
ATOM 1444 C CA . TYR A 1 176 ? 14.099 -21.239 -8.806 1.00 42.50 176 TYR A CA 1
ATOM 1445 C C . TYR A 1 176 ? 14.934 -20.146 -8.122 1.00 42.50 176 TYR A C 1
ATOM 1447 O O . TYR A 1 176 ? 14.937 -18.983 -8.525 1.00 42.50 176 TYR A O 1
ATOM 1455 N N . ASP A 1 177 ? 15.655 -20.528 -7.071 1.00 38.66 177 ASP A N 1
ATOM 1456 C CA . ASP A 1 177 ? 16.748 -19.743 -6.486 1.00 38.66 177 ASP A CA 1
ATOM 1457 C C . ASP A 1 177 ? 18.107 -20.145 -7.097 1.00 38.66 177 ASP A C 1
ATOM 1459 O O . ASP A 1 177 ? 19.160 -19.983 -6.492 1.00 38.66 177 ASP A O 1
ATOM 1463 N N . THR A 1 178 ? 18.102 -20.692 -8.318 1.00 41.00 178 THR A N 1
ATOM 1464 C CA . THR A 1 178 ? 19.326 -21.004 -9.069 1.00 41.00 178 THR A CA 1
ATOM 1465 C C . THR A 1 178 ? 19.579 -19.949 -10.138 1.00 41.00 178 THR A C 1
ATOM 1467 O O . THR A 1 178 ? 18.649 -19.532 -10.831 1.00 41.00 178 THR A O 1
ATOM 1470 N N . ASP A 1 179 ? 20.842 -19.552 -10.290 1.00 38.16 179 ASP A N 1
ATOM 1471 C CA . ASP A 1 179 ? 21.379 -18.497 -11.162 1.00 38.16 179 ASP A CA 1
ATOM 1472 C C . ASP A 1 179 ? 21.168 -18.665 -12.683 1.00 38.16 179 ASP A C 1
ATOM 1474 O O . ASP A 1 179 ? 21.905 -18.081 -13.466 1.00 38.16 179 ASP A O 1
ATOM 1478 N N . ASN A 1 180 ? 20.162 -19.407 -13.141 1.00 39.56 180 ASN A N 1
ATOM 1479 C CA . ASN A 1 180 ? 20.024 -19.713 -14.560 1.00 39.56 180 ASN A CA 1
ATOM 1480 C C . ASN A 1 180 ? 19.307 -18.613 -15.352 1.00 39.56 180 ASN A C 1
ATOM 1482 O O . ASN A 1 180 ? 18.176 -18.211 -15.056 1.00 39.56 180 ASN A O 1
ATOM 1486 N N . ASP A 1 181 ? 20.028 -18.158 -16.375 1.00 40.16 181 ASP A N 1
ATOM 1487 C CA . ASP A 1 181 ? 19.680 -17.138 -17.348 1.00 40.16 181 ASP A CA 1
ATOM 1488 C C . ASP A 1 181 ? 18.347 -17.413 -18.045 1.00 40.16 181 ASP A C 1
ATOM 1490 O O . ASP A 1 181 ? 18.050 -18.514 -18.514 1.00 40.16 181 ASP A O 1
ATOM 1494 N N . TRP A 1 182 ? 17.531 -16.366 -18.149 1.00 39.62 182 TRP A N 1
ATOM 1495 C CA . TRP A 1 182 ? 16.343 -16.401 -18.983 1.00 39.62 182 TRP A CA 1
ATOM 1496 C C . TRP A 1 182 ? 16.748 -16.226 -20.448 1.00 39.62 182 TRP A C 1
ATOM 1498 O O . TRP A 1 182 ? 17.238 -15.165 -20.836 1.00 39.62 182 TRP A O 1
ATOM 1508 N N . VAL A 1 183 ? 16.491 -17.249 -21.263 1.00 37.72 183 VAL A N 1
ATOM 1509 C CA . VAL A 1 183 ? 16.511 -17.147 -22.725 1.00 37.72 183 VAL A CA 1
ATOM 1510 C C . VAL A 1 183 ? 15.087 -16.805 -23.186 1.00 37.72 183 VAL A C 1
ATOM 1512 O O . VAL A 1 183 ? 14.166 -17.579 -22.897 1.00 37.72 183 VAL A O 1
ATOM 1515 N N . PRO A 1 184 ? 14.864 -15.663 -23.864 1.00 37.47 184 PRO A N 1
ATOM 1516 C CA . PRO A 1 184 ? 13.581 -15.381 -24.493 1.00 37.47 184 PRO A CA 1
ATOM 1517 C C . PRO A 1 184 ? 13.179 -16.528 -25.420 1.00 37.47 184 PRO A C 1
ATOM 1519 O O . PRO A 1 184 ? 13.982 -16.967 -26.238 1.00 37.47 184 PRO A O 1
ATOM 1522 N N . LYS A 1 185 ? 11.932 -16.994 -25.317 1.00 35.81 185 LYS A N 1
ATOM 1523 C CA . LYS A 1 185 ? 11.306 -17.722 -26.423 1.00 35.81 185 LYS A CA 1
ATOM 1524 C C . LYS A 1 185 ? 10.681 -16.678 -27.332 1.00 35.81 185 LYS A C 1
ATOM 1526 O O . LYS A 1 185 ? 9.823 -15.923 -26.873 1.00 35.81 185 LYS A O 1
ATOM 1531 N N . ASP A 1 186 ? 11.170 -16.618 -28.563 1.00 39.44 186 ASP A N 1
ATOM 1532 C CA . ASP A 1 186 ? 10.631 -15.752 -29.604 1.00 39.44 186 ASP A CA 1
ATOM 1533 C C . ASP A 1 186 ? 9.134 -16.051 -29.806 1.00 39.44 186 ASP A C 1
ATOM 1535 O O . ASP A 1 186 ? 8.722 -17.217 -29.804 1.00 39.44 186 ASP A O 1
ATOM 153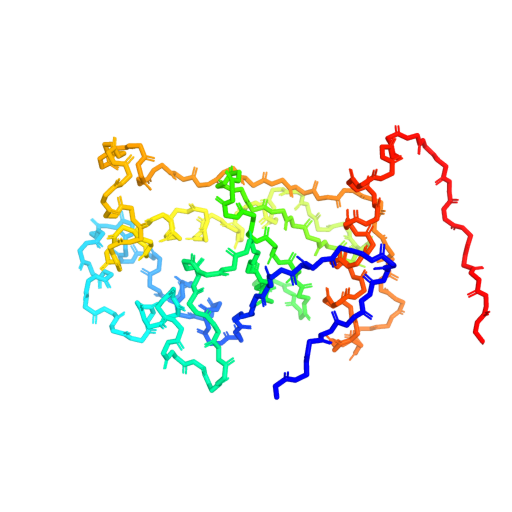9 N N . ILE A 1 187 ? 8.334 -14.983 -29.897 1.00 35.53 187 ILE A N 1
ATOM 1540 C CA . ILE A 1 187 ? 6.920 -15.001 -30.305 1.00 35.53 187 ILE A CA 1
ATOM 1541 C C . ILE A 1 187 ? 6.874 -14.666 -31.789 1.00 35.53 187 ILE A C 1
ATOM 1543 O O . ILE A 1 187 ? 7.517 -13.655 -32.156 1.00 35.53 187 ILE A O 1
#

Secondary structure (DSSP, 8-state):
------STT----EEE--HHHHHHHHHHHHHHHH-GGGGGG-HHHHTTTTT-SSTTPPPGGG-SEEEEEEE-TTSS-EEEEEEETTTTEEEEE----S---HHHHHHHHHHHHHHHHHHHHHTTTTTTS---HHHHTSPPEEEEPPSPPPPSSTT-HHHHHHHHHHHHHHHHHTT--S-PPPPPPP-

InterPro domains:
  IPR003653 Ulp1 protease family, C-terminal catalytic domain [PF02902] (61-154)
  IPR038765 Papain-like cysteine peptidase superfamily [SSF54001] (58-154)

Organism: NCBI:txid205694

pLDDT: mean 79.51, std 20.19, range [32.0, 98.5]

Radius of gyration: 16.99 Å; chains: 1; bounding box: 38×41×49 Å

Foldseek 3Di:
DDQPDDDPPDRAFEFEDDVVLQVVLVVCQVVCVVPVCVVLVCPLNLCQQCQNNDPPTHHVLVGQWYWYWHDQPVDNATWTWIQGPVQLATEIEGQAPDCPDPVSVVVSCQSVQQCVLVSCVSNCVCPPVPADNVRSRHGHHYHYDPDFNHDPDSPPPPPRRVRRVVVVVCCVVVVPPDPDDDDDDDD

Sequence (187 aa):
MDMLRYGNGMRIKATTTDFAFDSQVRGLYEDFSKDPLVLVKQTSLLSYPIGLYMPCNTSWREVDHVLMPLRMYNSAHWLLCHFNIKEMRLNIYNSYNKIIKKSDVLEALEPFSVMIPHLLYNTGFFDGKNIPEKEALKPLVVKLVPKLPQQKNELIRKYLATELYVYAKKKQVENYDTDNDWVPKDI